Protein AF-A0A9N7Z112-F1 (afdb_monomer_lite)

Foldseek 3Di:
DPQLVPFDLVNVCVVCVVLVNNLCNVQSSHDGSVRLLVDDLVVLVDPPNVPRDPVSCPSVVVVSVVSVVVNVVVVVVVVDDDPDDDDDDDDDDDDDDDDPPPPPPDDPAPADDDPPDDPDDPDDDDQDQVLLVLLVVLLVVLVVVLVVLLLQFPPNVLLVLLLCVLLVVLVVVVVVCQVRHFDDFQDPPAQADDDDPDDPVVVVVLVVLCVVQVNDVVSVSPNHDTDLQAPPSLLSLLLSLVSCVQLADPVVVVVNVVSVVSSVSSLVSCVSNSRHDPNNNVVNNVVSVVSSCVLQVCLADQVQLDPDPPHPCCPDPCSVVSNVSSVQPDHDDDSDTHDPDDPDDDDDDPDPDDDRPDDD

InterPro domains:
  IPR001660 Sterile alpha motif domain [PF00536] (6-45)
  IPR001660 Sterile alpha motif domain [PS50105] (7-70)
  IPR001660 Sterile alpha motif domain [SM00454] (4-70)
  IPR013761 Sterile alpha motif/pointed domain superfamily [G3DSA:1.10.150.50] (1-73)
  IPR013761 Sterile alpha motif/pointed domain superfamily [SSF47769] (2-76)
  IPR025749 Sphingomyelin synthase-like domain [PF14360] (224-297)
  IPR045221 Sphingomyelin synthase-like [PTHR21290] (113-344)

Radius of gyration: 30.46 Å; chains: 1; bounding box: 78×58×78 Å

Secondary structure (DSSP, 8-state):
---GGG--HHHHHHHHHHTT-TTHHHHTTT--HHHHTT--GGGGGSTTGGGT-TTTTHHHHHHHHHHHHHHHHHHHHTTS----------------------TT-S----B-PPPP--S-----PPP-HHHHHHHHHHHHHHHHHHHHHHHHBTTHHHHHHHHHHHHHHHHHHHHHHHHH-BPPPS-S---PPPP--S-HHHHHHHHHHHHHTTT-TTTT--------SS-HHHHHHHHHHHHHHHHS-TT-HHHHHHHHHHHHHHHHHHHHTTSS-HHHHHHHHHHHHHHHHHHHHHHH-GGGTS--TT-GGGGSTTHHHHHHHHTT--SPPP--B--S--------------------

Organism: Pleuronectes platessa (NCBI:txid8262)

Sequence (360 aa):
MKKVATWSEEDVSDWLSKEGMPEYIDALRQMDGPSLLKLSEADFQNPPLLLVSSDGGQQMMERLETLRIENHMEAHKNGHANGHVIGLPNGTSKPQRNGTLGRKDFMEMVKISIPTKDASRTSFPVEVEWAFSICEINGMLLVGVWLIQWILLKHRSIVGRRFFFIVGTLYMYRCITMYITTLPVPGMHFKCSPKLLGNWELQMRRVMKLIAGGGLSITGSHTMCGDYLYSGHTVMLTLTYLFIKEYSPKRFWIYHWICWTFSAVGIFCILLAHDHYTVDVVVAYFITTRLFWWYHTMANQQSLKETSQSNPFSRVWWYRLFQYFEENVNGTVPRNYQLPFSWRGFQWSRSVKYSRLDNQ

Structure (mmCIF, N/CA/C/O backbone):
data_AF-A0A9N7Z112-F1
#
_entry.id   AF-A0A9N7Z112-F1
#
loop_
_atom_site.group_PDB
_atom_site.id
_atom_site.type_symbol
_atom_site.label_atom_id
_atom_site.label_alt_id
_atom_site.label_comp_id
_atom_site.label_asym_id
_atom_site.label_entity_id
_atom_site.label_seq_id
_atom_site.pdbx_PDB_ins_code
_atom_site.Cartn_x
_atom_site.Cartn_y
_atom_site.Cartn_z
_atom_site.occupancy
_atom_site.B_iso_or_equiv
_atom_site.auth_seq_id
_atom_site.auth_comp_id
_atom_site.auth_asym_id
_atom_site.auth_atom_id
_atom_site.pdbx_PDB_model_num
ATOM 1 N N . MET A 1 1 ? 33.862 -25.699 -17.409 1.00 59.38 1 MET A N 1
ATOM 2 C CA . MET A 1 1 ? 34.556 -26.025 -18.680 1.00 59.38 1 MET A CA 1
ATOM 3 C C . MET A 1 1 ? 36.002 -25.543 -18.550 1.00 59.38 1 MET A C 1
ATOM 5 O O . MET A 1 1 ? 36.338 -25.052 -17.475 1.00 59.38 1 MET A O 1
ATOM 9 N N . LYS A 1 2 ? 36.894 -25.705 -19.542 1.00 72.44 2 LYS A N 1
ATOM 10 C CA . LYS A 1 2 ? 38.153 -24.927 -19.519 1.00 72.44 2 LYS A CA 1
ATOM 11 C C . LYS A 1 2 ? 37.781 -23.438 -19.516 1.00 72.44 2 LYS A C 1
ATOM 13 O O . LYS A 1 2 ? 36.819 -23.075 -20.191 1.00 72.44 2 LYS A O 1
ATOM 18 N N . LYS A 1 3 ? 38.513 -22.593 -18.785 1.00 80.81 3 LYS A N 1
ATOM 19 C CA . LYS A 1 3 ? 38.249 -21.145 -18.773 1.00 80.81 3 LYS A CA 1
ATOM 20 C C . LYS A 1 3 ? 38.426 -20.591 -20.184 1.00 80.81 3 LYS A C 1
ATOM 22 O O . LYS A 1 3 ? 39.433 -20.891 -20.815 1.00 80.81 3 LYS A O 1
ATOM 27 N N . VAL A 1 4 ? 37.504 -19.745 -20.641 1.00 84.44 4 VAL A N 1
ATOM 28 C CA . VAL A 1 4 ? 37.564 -19.146 -21.991 1.00 84.44 4 VAL A CA 1
ATOM 29 C C . VAL A 1 4 ? 38.871 -18.373 -22.203 1.00 84.44 4 VAL A C 1
ATOM 31 O O . VAL A 1 4 ? 39.441 -18.372 -23.286 1.00 84.44 4 VAL A O 1
ATOM 34 N N . ALA A 1 5 ? 39.424 -17.800 -21.129 1.00 82.25 5 ALA A N 1
ATOM 35 C CA . ALA A 1 5 ? 40.723 -17.128 -21.143 1.00 82.25 5 ALA A CA 1
ATOM 36 C C . ALA A 1 5 ? 41.926 -18.036 -21.487 1.00 82.25 5 ALA A C 1
ATOM 38 O O . ALA A 1 5 ? 43.013 -17.518 -21.717 1.00 82.25 5 ALA A O 1
ATOM 39 N N . THR A 1 6 ? 41.761 -19.363 -21.485 1.00 85.94 6 THR A N 1
ATOM 40 C CA . THR A 1 6 ? 42.819 -20.344 -21.786 1.00 85.94 6 THR A CA 1
ATOM 41 C C . THR A 1 6 ? 42.501 -21.206 -23.008 1.00 85.94 6 THR A C 1
ATOM 43 O O . THR A 1 6 ? 43.126 -22.251 -23.172 1.00 85.94 6 THR A O 1
ATOM 46 N N . TRP A 1 7 ? 41.492 -20.847 -23.805 1.00 91.81 7 TRP A N 1
ATOM 47 C CA . TRP A 1 7 ? 41.124 -21.610 -25.000 1.00 91.81 7 TRP A CA 1
ATOM 48 C C . TRP A 1 7 ? 42.131 -21.387 -26.126 1.00 91.81 7 TRP A C 1
ATOM 50 O O . TRP A 1 7 ? 42.447 -20.239 -26.448 1.00 91.81 7 TRP A O 1
ATOM 60 N N . SER A 1 8 ? 42.596 -22.485 -26.723 1.00 90.75 8 SER A N 1
ATOM 61 C CA . SER A 1 8 ? 43.338 -22.473 -27.986 1.00 90.75 8 SER A CA 1
ATOM 62 C C . SER A 1 8 ? 42.404 -22.269 -29.189 1.00 90.75 8 SER A C 1
ATOM 64 O O . SER A 1 8 ? 41.182 -22.322 -29.058 1.00 90.75 8 SER A O 1
ATOM 66 N N . GLU A 1 9 ? 42.980 -22.076 -30.376 1.00 90.06 9 GLU A N 1
ATOM 67 C CA . GLU A 1 9 ? 42.248 -22.012 -31.656 1.00 90.06 9 GLU A CA 1
ATOM 68 C C . GLU A 1 9 ? 41.406 -23.281 -31.915 1.00 90.06 9 GLU A C 1
ATOM 70 O O . GLU A 1 9 ? 40.290 -23.223 -32.439 1.00 90.06 9 GLU A O 1
ATOM 75 N N . GLU A 1 10 ? 41.910 -24.438 -31.478 1.00 88.62 10 GLU A N 1
ATOM 76 C CA . GLU A 1 10 ? 41.204 -25.723 -31.533 1.00 88.62 10 GLU A CA 1
ATOM 77 C C . GLU A 1 10 ? 39.998 -25.740 -30.580 1.00 88.62 10 GLU A C 1
ATOM 79 O O . GLU A 1 10 ? 38.900 -26.108 -30.989 1.00 88.62 10 GLU A O 1
ATOM 84 N N . ASP A 1 11 ? 40.167 -25.253 -29.340 1.00 90.00 11 ASP A N 1
ATOM 85 C CA . ASP A 1 11 ? 39.075 -25.162 -28.358 1.00 90.00 11 ASP A CA 1
ATOM 86 C C . ASP A 1 11 ? 37.951 -24.213 -28.854 1.00 90.00 11 ASP A C 1
ATOM 88 O O . ASP A 1 11 ? 36.770 -24.458 -28.598 1.00 90.00 11 ASP A O 1
ATOM 92 N N . VAL A 1 12 ? 38.295 -23.144 -29.590 1.00 89.56 12 VAL A N 1
ATOM 93 C CA . VAL A 1 12 ? 37.321 -22.234 -30.228 1.00 89.56 12 VAL A CA 1
ATOM 94 C C . VAL A 1 12 ? 36.563 -22.934 -31.359 1.00 89.56 12 VAL A C 1
ATOM 96 O O . VAL A 1 12 ? 35.340 -22.818 -31.441 1.00 89.56 12 VAL A O 1
ATOM 99 N N . SER A 1 13 ? 37.259 -23.698 -32.201 1.00 90.19 13 SER A N 1
ATOM 100 C CA . SER A 1 13 ? 36.653 -24.444 -33.315 1.00 90.19 13 SER A CA 1
ATOM 101 C C . SER A 1 13 ? 35.693 -25.541 -32.829 1.00 90.19 13 SER A C 1
ATOM 103 O O . SER A 1 13 ? 34.601 -25.722 -33.382 1.00 90.19 13 SER A O 1
ATOM 105 N N . ASP A 1 14 ? 36.059 -26.227 -31.745 1.00 90.62 14 ASP A N 1
ATOM 106 C CA . ASP A 1 14 ? 35.210 -27.215 -31.075 1.00 90.62 14 ASP A CA 1
ATOM 107 C C . ASP A 1 14 ? 33.956 -26.568 -30.467 1.00 90.62 14 ASP A C 1
ATOM 109 O O . ASP A 1 14 ? 32.855 -27.123 -30.555 1.00 90.62 14 ASP A O 1
ATOM 113 N N . TRP A 1 15 ? 34.094 -25.375 -29.878 1.00 91.19 15 TRP A N 1
ATOM 114 C CA . TRP A 1 15 ? 32.959 -24.620 -29.346 1.00 91.19 15 TRP A CA 1
ATOM 115 C C . TRP A 1 15 ? 31.986 -24.190 -30.450 1.00 91.19 15 TRP A C 1
ATOM 117 O O . TRP A 1 15 ? 30.784 -24.420 -30.315 1.00 91.19 15 TRP A O 1
ATOM 127 N N . LEU A 1 16 ? 32.492 -23.659 -31.568 1.00 90.25 16 LEU A N 1
ATOM 128 C CA . LEU A 1 16 ? 31.673 -23.277 -32.726 1.00 90.25 16 LEU A CA 1
ATOM 129 C C . LEU A 1 16 ? 30.890 -24.463 -33.295 1.00 90.25 16 LEU A C 1
ATOM 131 O O . LEU A 1 16 ? 29.695 -24.350 -33.563 1.00 90.25 16 LEU A O 1
ATOM 135 N N . SER A 1 17 ? 31.534 -25.628 -33.398 1.00 88.81 17 SER A N 1
ATOM 136 C CA . SER A 1 17 ? 30.879 -26.866 -33.835 1.00 88.81 17 SER A CA 1
ATOM 137 C C . SER A 1 17 ? 29.753 -27.288 -32.887 1.00 88.81 17 SER A C 1
ATOM 139 O O . SER A 1 17 ? 28.690 -27.726 -33.325 1.00 88.81 17 SER A O 1
ATOM 141 N N . LYS A 1 18 ? 29.970 -27.147 -31.575 1.00 88.50 18 LYS A N 1
ATOM 142 C CA . LYS A 1 18 ? 29.008 -27.541 -30.541 1.00 88.50 18 LYS A CA 1
ATOM 143 C C . LYS A 1 18 ? 27.805 -26.601 -30.447 1.00 88.50 18 LYS A C 1
ATOM 145 O O . LYS A 1 18 ? 26.698 -27.072 -30.201 1.00 88.50 18 LYS A O 1
ATOM 150 N N . GLU A 1 19 ? 28.012 -25.304 -30.655 1.00 86.25 19 GLU A N 1
ATOM 151 C CA . GLU A 1 19 ? 26.936 -24.303 -30.700 1.00 86.25 19 GLU A CA 1
ATOM 152 C C . GLU A 1 19 ? 26.183 -24.286 -32.040 1.00 86.25 19 GLU A C 1
ATOM 154 O O . GLU A 1 19 ? 25.229 -23.526 -32.197 1.00 86.25 19 GLU A O 1
ATOM 159 N N . GLY A 1 20 ? 26.562 -25.158 -32.982 1.00 85.44 20 GLY A N 1
ATOM 160 C CA . GLY A 1 20 ? 25.876 -25.323 -34.262 1.00 85.44 20 GLY A CA 1
ATOM 161 C C . GLY A 1 20 ? 26.250 -24.276 -35.309 1.00 85.44 20 GLY A C 1
ATOM 162 O O . GLY A 1 20 ? 25.439 -24.018 -36.187 1.00 85.44 20 GLY A O 1
ATOM 163 N N . MET A 1 21 ? 27.453 -23.700 -35.218 1.00 88.56 21 MET A N 1
ATOM 164 C CA . MET A 1 21 ? 27.961 -22.639 -36.098 1.00 88.56 21 MET A CA 1
ATOM 165 C C . MET A 1 21 ? 29.278 -23.032 -36.811 1.00 88.56 21 MET A C 1
ATOM 167 O O . MET A 1 21 ? 30.275 -22.303 -36.718 1.00 88.56 21 MET A O 1
ATOM 171 N N . PRO A 1 22 ? 29.351 -24.195 -37.494 1.00 87.06 22 PRO A N 1
ATOM 172 C CA . PRO A 1 22 ? 30.576 -24.639 -38.160 1.00 87.06 22 PRO A CA 1
ATOM 173 C C . PRO A 1 22 ? 31.040 -23.708 -39.294 1.00 87.06 22 PRO A C 1
ATOM 175 O O . PRO A 1 22 ? 32.225 -23.679 -39.614 1.00 87.06 22 PRO A O 1
ATOM 178 N N . GLU A 1 23 ? 30.143 -22.917 -39.879 1.00 85.81 23 GLU A N 1
ATOM 179 C CA . GLU A 1 23 ? 30.429 -21.954 -40.947 1.00 85.81 23 GLU A CA 1
ATOM 180 C C . GLU A 1 23 ? 31.437 -20.867 -40.538 1.00 85.81 23 GLU A C 1
ATOM 182 O O . GLU A 1 23 ? 32.170 -20.350 -41.381 1.00 85.81 23 GLU A O 1
ATOM 187 N N . TYR A 1 24 ? 31.544 -20.563 -39.242 1.00 87.00 24 TYR A N 1
ATOM 188 C CA . TYR A 1 24 ? 32.498 -19.578 -38.730 1.00 87.00 24 TYR A CA 1
ATOM 189 C C . TYR A 1 24 ? 33.902 -20.144 -38.495 1.00 87.00 24 TYR A C 1
ATOM 191 O O . TYR A 1 24 ? 34.826 -19.360 -38.283 1.00 87.00 24 TYR A O 1
ATOM 199 N N . ILE A 1 25 ? 34.100 -21.466 -38.557 1.00 87.50 25 ILE A N 1
ATOM 200 C CA . ILE A 1 25 ? 35.386 -22.109 -38.234 1.00 87.50 25 ILE A CA 1
ATOM 201 C C . ILE A 1 25 ? 36.495 -21.634 -39.178 1.00 87.50 25 ILE A C 1
ATOM 203 O O . ILE A 1 25 ? 37.576 -21.267 -38.721 1.00 87.50 25 ILE A O 1
ATOM 207 N N . ASP A 1 26 ? 36.224 -21.567 -40.482 1.00 84.56 26 ASP A N 1
ATOM 208 C CA . ASP A 1 26 ? 37.224 -21.137 -41.465 1.00 84.56 26 ASP A CA 1
ATOM 209 C C . ASP A 1 26 ? 37.546 -19.640 -41.345 1.00 84.56 26 ASP A C 1
ATOM 211 O O . ASP A 1 26 ? 38.707 -19.241 -41.457 1.00 84.56 26 ASP A O 1
ATOM 215 N N . ALA A 1 27 ? 36.535 -18.811 -41.066 1.00 85.75 27 ALA A N 1
ATOM 216 C CA . ALA A 1 27 ? 36.703 -17.368 -40.894 1.00 85.75 27 ALA A CA 1
ATOM 217 C C . ALA A 1 27 ? 37.427 -17.004 -39.586 1.00 85.75 27 ALA A C 1
ATOM 219 O O . ALA A 1 27 ? 38.080 -15.962 -39.518 1.00 85.75 27 ALA A O 1
ATOM 220 N N . LEU A 1 28 ? 37.328 -17.859 -38.562 1.00 86.69 28 LEU A N 1
ATOM 221 C CA . LEU A 1 28 ? 37.851 -17.634 -37.211 1.00 86.69 28 LEU A CA 1
ATOM 222 C C . LEU A 1 28 ? 39.011 -18.554 -36.822 1.00 86.69 28 LEU A C 1
ATOM 224 O O . LEU A 1 28 ? 39.405 -18.601 -35.659 1.00 86.69 28 LEU A O 1
ATOM 228 N N . ARG A 1 29 ? 39.601 -19.235 -37.804 1.00 82.81 29 ARG A N 1
ATOM 229 C CA . ARG A 1 29 ? 40.616 -20.277 -37.620 1.00 82.81 29 ARG A CA 1
ATOM 230 C C . ARG A 1 29 ? 41.841 -19.865 -36.791 1.00 82.81 29 ARG A C 1
ATOM 232 O O . ARG A 1 29 ? 42.480 -20.733 -36.221 1.00 82.81 29 ARG A O 1
ATOM 239 N N . GLN A 1 30 ? 42.178 -18.574 -36.745 1.00 84.19 30 GLN A N 1
ATOM 240 C CA . GLN A 1 30 ? 43.353 -18.037 -36.032 1.00 84.19 30 GLN A CA 1
ATOM 241 C C . GLN A 1 30 ? 42.994 -17.290 -34.736 1.00 84.19 30 GLN A C 1
ATOM 243 O O . GLN A 1 30 ? 43.770 -16.461 -34.263 1.00 84.19 30 GLN A O 1
ATOM 248 N N . MET A 1 31 ? 41.792 -17.491 -34.191 1.00 86.12 31 MET A N 1
ATOM 249 C CA . MET A 1 31 ? 41.378 -16.802 -32.970 1.00 86.12 31 MET A CA 1
ATOM 250 C C . MET A 1 31 ? 41.440 -17.702 -31.745 1.00 86.12 31 MET A C 1
ATOM 252 O O . MET A 1 31 ? 40.884 -18.796 -31.719 1.00 86.12 31 MET A O 1
ATOM 256 N N . ASP A 1 32 ? 42.050 -17.173 -30.691 1.00 90.06 32 ASP A N 1
ATOM 257 C CA . ASP A 1 32 ? 42.005 -17.729 -29.346 1.00 90.06 32 ASP A CA 1
ATOM 258 C C . ASP A 1 32 ? 40.763 -17.237 -28.576 1.00 90.06 32 ASP A C 1
ATOM 260 O O . ASP A 1 32 ? 40.079 -16.285 -28.969 1.00 90.06 32 ASP A O 1
ATOM 264 N N . GLY A 1 33 ? 40.454 -17.875 -27.444 1.00 87.25 33 GLY A N 1
ATOM 265 C CA . GLY A 1 33 ? 39.293 -17.500 -26.623 1.00 87.25 33 GLY A CA 1
ATOM 266 C C . GLY A 1 33 ? 39.256 -16.020 -26.197 1.00 87.25 33 GLY A C 1
ATOM 267 O O . GLY A 1 33 ? 38.196 -15.394 -26.282 1.00 87.25 33 GLY A O 1
ATOM 268 N N . PRO A 1 34 ? 40.376 -15.403 -25.767 1.00 87.69 34 PRO A N 1
ATOM 269 C CA . PRO A 1 34 ? 40.430 -13.970 -25.484 1.00 87.69 34 PRO A CA 1
ATOM 270 C C . PRO A 1 34 ? 40.106 -13.070 -26.682 1.00 87.69 34 PRO A C 1
ATOM 272 O O . PRO A 1 34 ? 39.493 -12.018 -26.481 1.00 87.69 34 PRO A O 1
ATOM 275 N N . SER A 1 35 ? 40.511 -13.440 -27.900 1.00 87.69 35 SER A N 1
ATOM 276 C CA . SER A 1 35 ? 40.188 -12.683 -29.117 1.00 87.69 35 SER A CA 1
ATOM 277 C C . SER A 1 35 ? 38.735 -12.883 -29.532 1.00 87.69 35 SER A C 1
ATOM 279 O O . SER A 1 35 ? 38.065 -11.904 -29.856 1.00 87.69 35 SER A O 1
ATOM 281 N N . LEU A 1 36 ? 38.204 -14.103 -29.389 1.00 89.81 36 LEU A N 1
ATOM 282 C CA . LEU A 1 36 ? 36.785 -14.400 -29.587 1.00 89.81 36 LEU A CA 1
ATOM 283 C C . LEU A 1 36 ? 35.907 -13.507 -28.695 1.00 89.81 36 LEU A C 1
ATOM 285 O O . LEU A 1 36 ? 34.994 -12.844 -29.180 1.00 89.81 36 LEU A O 1
ATOM 289 N N . LEU A 1 37 ? 36.241 -13.385 -27.404 1.00 89.00 37 LEU A N 1
ATOM 290 C CA . LEU A 1 37 ? 35.511 -12.535 -26.452 1.00 89.00 37 LEU A CA 1
ATOM 291 C C . LEU A 1 37 ? 35.562 -11.035 -26.772 1.00 89.00 37 LEU A C 1
ATOM 293 O O . LEU A 1 37 ? 34.772 -10.285 -26.193 1.00 89.00 37 LEU A O 1
ATOM 297 N N . LYS A 1 38 ? 36.459 -10.575 -27.651 1.00 88.38 38 LYS A N 1
ATOM 298 C CA . LYS A 1 38 ? 36.586 -9.163 -28.047 1.00 88.38 38 LYS A CA 1
ATOM 299 C C . LYS A 1 38 ? 35.810 -8.807 -29.311 1.00 88.38 38 LYS A C 1
ATOM 301 O O . LYS A 1 38 ? 35.670 -7.614 -29.564 1.00 88.38 38 LYS A O 1
ATOM 306 N N . LEU A 1 39 ? 35.286 -9.790 -30.047 1.00 87.88 39 LEU A N 1
ATOM 307 C CA . LEU A 1 39 ? 34.506 -9.531 -31.256 1.00 87.88 39 LEU A CA 1
ATOM 308 C C . LEU A 1 39 ? 33.315 -8.614 -30.973 1.00 87.88 39 LEU A C 1
ATOM 310 O O . LEU A 1 39 ? 32.581 -8.768 -29.995 1.00 87.88 39 LEU A O 1
ATOM 314 N N . SER A 1 40 ? 33.118 -7.654 -31.853 1.00 85.12 40 SER A N 1
ATOM 315 C CA . SER A 1 40 ? 32.054 -6.669 -31.798 1.00 85.12 40 SER A CA 1
ATOM 316 C C . SER A 1 40 ? 31.183 -6.770 -33.042 1.00 85.12 40 SER A C 1
ATOM 318 O O . SER A 1 40 ? 31.586 -7.324 -34.059 1.00 85.12 40 SER A O 1
ATOM 320 N N . GLU A 1 41 ? 29.998 -6.169 -32.992 1.00 81.62 41 GLU A N 1
ATOM 321 C CA . GLU A 1 41 ? 29.097 -6.096 -34.148 1.00 81.62 41 GLU A CA 1
ATOM 322 C C . GLU A 1 41 ? 29.764 -5.430 -35.372 1.00 81.62 41 GLU A C 1
ATOM 324 O O . GLU A 1 41 ? 29.454 -5.761 -36.514 1.00 81.62 41 GLU A O 1
ATOM 329 N N . ALA A 1 42 ? 30.746 -4.547 -35.148 1.00 82.25 42 ALA A N 1
ATOM 330 C CA . ALA A 1 42 ? 31.511 -3.901 -36.213 1.00 82.25 42 ALA A CA 1
ATOM 331 C C . ALA A 1 42 ? 32.408 -4.878 -36.998 1.00 82.25 42 ALA A C 1
ATOM 333 O O . ALA A 1 42 ? 32.680 -4.647 -38.178 1.00 82.25 42 ALA A O 1
ATOM 334 N N . ASP A 1 43 ? 32.841 -5.978 -36.378 1.00 84.81 43 ASP A N 1
ATOM 335 C CA . ASP A 1 43 ? 33.699 -6.977 -37.024 1.00 84.81 43 ASP A CA 1
ATOM 336 C C . ASP A 1 43 ? 32.917 -7.812 -38.053 1.00 84.81 43 ASP A C 1
ATOM 338 O O . ASP A 1 43 ? 33.484 -8.260 -39.046 1.00 84.81 43 ASP A O 1
ATOM 342 N N . PHE A 1 44 ? 31.593 -7.923 -37.890 1.00 84.94 44 PHE A N 1
ATOM 343 C CA . PHE A 1 44 ? 30.692 -8.592 -38.837 1.00 84.94 44 PHE A CA 1
ATOM 344 C C . PHE A 1 44 ? 30.307 -7.717 -40.037 1.00 84.94 44 PHE A C 1
ATOM 346 O O . PHE A 1 44 ? 29.706 -8.210 -40.987 1.00 84.94 44 PHE A O 1
ATOM 353 N N . GLN A 1 45 ? 30.692 -6.437 -40.039 1.00 81.38 45 GLN A N 1
ATOM 354 C CA . GLN A 1 45 ? 30.488 -5.525 -41.173 1.00 81.38 45 GLN A CA 1
ATOM 355 C C . GLN A 1 45 ? 31.634 -5.578 -42.194 1.00 81.38 45 GLN A C 1
ATOM 357 O O . GLN A 1 45 ? 31.558 -4.938 -43.242 1.00 81.38 45 GLN A O 1
ATOM 362 N N . ASN A 1 46 ? 32.697 -6.338 -41.908 1.00 80.81 46 ASN A N 1
ATOM 363 C CA . ASN A 1 46 ? 33.876 -6.456 -42.759 1.00 80.81 46 ASN A CA 1
ATOM 364 C C . ASN A 1 46 ? 34.168 -7.934 -43.100 1.00 80.81 46 ASN A C 1
ATOM 366 O O . ASN A 1 46 ? 33.918 -8.826 -42.286 1.00 80.81 46 ASN A O 1
ATOM 370 N N . PRO A 1 47 ? 34.710 -8.241 -44.294 1.00 77.69 47 PRO A N 1
ATOM 371 C CA . PRO A 1 47 ? 35.254 -9.567 -44.581 1.00 77.69 47 PRO A CA 1
ATOM 372 C C . PRO A 1 47 ? 36.398 -9.916 -43.606 1.00 77.69 47 PRO A C 1
ATOM 374 O O . PRO A 1 47 ? 37.178 -9.027 -43.262 1.00 77.69 47 PRO A O 1
ATOM 377 N N . PRO A 1 48 ? 36.550 -11.185 -43.184 1.00 76.50 48 PRO A N 1
ATOM 378 C CA . PRO A 1 48 ? 35.871 -12.376 -43.705 1.00 76.50 48 PRO A CA 1
ATOM 379 C C . PRO A 1 48 ? 34.483 -12.651 -43.098 1.00 76.50 48 PRO A C 1
ATOM 381 O O . PRO A 1 48 ? 33.707 -13.374 -43.715 1.00 76.50 48 PRO A O 1
ATOM 384 N N . LEU A 1 49 ? 34.140 -12.061 -41.947 1.00 81.31 49 LEU A N 1
ATOM 385 C CA . LEU A 1 49 ? 32.936 -12.393 -41.165 1.00 81.31 49 LEU A CA 1
ATOM 386 C C . LEU A 1 49 ? 31.615 -11.975 -41.820 1.00 81.31 49 LEU A C 1
ATOM 388 O O . LEU A 1 49 ? 30.616 -12.679 -41.679 1.00 81.31 49 LEU A O 1
ATOM 392 N N . LEU A 1 50 ? 31.628 -10.884 -42.589 1.00 79.00 50 LEU A N 1
ATOM 393 C CA . LEU A 1 50 ? 30.469 -10.405 -43.350 1.00 79.00 50 LEU A CA 1
ATOM 394 C C . LEU A 1 50 ? 29.913 -11.449 -44.337 1.00 79.00 50 LEU A C 1
ATOM 396 O O . LEU A 1 50 ? 28.735 -11.415 -44.677 1.00 79.00 50 LEU A O 1
ATOM 400 N N . LEU A 1 51 ? 30.761 -12.357 -44.829 1.00 76.69 51 LEU A N 1
ATOM 401 C CA . LEU A 1 51 ? 30.414 -13.305 -45.894 1.00 76.69 51 LEU A CA 1
ATOM 402 C C . LEU A 1 51 ? 29.982 -14.681 -45.370 1.00 76.69 51 LEU A C 1
ATOM 404 O O . LEU A 1 51 ? 29.660 -15.554 -46.173 1.00 76.69 51 LEU A O 1
ATOM 408 N N . VAL A 1 52 ? 30.002 -14.888 -44.051 1.00 79.50 52 VAL A N 1
ATOM 409 C CA . VAL A 1 52 ? 29.817 -16.215 -43.445 1.00 79.50 52 VAL A CA 1
ATOM 410 C C . VAL A 1 52 ? 28.344 -16.605 -43.329 1.00 79.50 52 VAL A C 1
ATOM 412 O O . VAL A 1 52 ? 28.000 -17.761 -43.559 1.00 79.50 52 VAL A O 1
ATOM 415 N N . SER A 1 53 ? 27.462 -15.656 -43.012 1.00 76.94 53 SER A N 1
ATOM 416 C CA . SER A 1 53 ? 26.037 -15.925 -42.798 1.00 76.94 53 SER A CA 1
ATOM 417 C C . SER A 1 53 ? 25.159 -14.788 -43.317 1.00 76.94 53 SER A C 1
ATOM 419 O O . SER A 1 53 ? 25.527 -13.614 -43.271 1.00 76.94 53 SER A O 1
ATOM 421 N N . SER A 1 54 ? 23.963 -15.136 -43.796 1.00 76.06 54 SER A N 1
ATOM 422 C CA . SER A 1 54 ? 22.967 -14.186 -44.309 1.00 76.06 54 SER A CA 1
ATOM 423 C C . SER A 1 54 ? 22.283 -13.348 -43.223 1.00 76.06 54 SER A C 1
ATOM 425 O O . SER A 1 54 ? 21.585 -12.393 -43.551 1.00 76.06 54 SER A O 1
ATOM 427 N N . ASP A 1 55 ? 22.443 -13.713 -41.948 1.00 80.06 55 ASP A N 1
ATOM 428 C CA . ASP A 1 55 ? 21.869 -13.004 -40.794 1.00 80.06 55 ASP A CA 1
ATOM 429 C C . ASP A 1 55 ? 22.743 -11.838 -40.292 1.00 80.06 55 ASP A C 1
ATOM 431 O O . ASP A 1 55 ? 22.418 -11.208 -39.288 1.00 80.06 55 ASP A O 1
ATOM 435 N N . GLY A 1 56 ? 23.865 -11.554 -40.964 1.00 74.12 56 GLY A N 1
ATOM 436 C CA . GLY A 1 56 ? 24.789 -10.494 -40.561 1.00 74.12 56 GLY A CA 1
ATOM 437 C C . GLY A 1 56 ? 25.521 -10.772 -39.244 1.00 74.12 56 GLY A C 1
ATOM 438 O O . GLY A 1 56 ? 26.015 -9.833 -38.626 1.00 74.12 56 GLY A O 1
ATOM 439 N N . GLY A 1 57 ? 25.588 -12.035 -38.799 1.00 81.12 57 GLY A N 1
ATOM 440 C CA . GLY A 1 57 ? 26.285 -12.429 -37.572 1.00 81.12 57 GLY A CA 1
ATOM 441 C C . GLY A 1 57 ? 25.472 -12.294 -36.288 1.00 81.12 57 GLY A C 1
ATOM 442 O O . GLY A 1 57 ? 26.042 -12.409 -35.203 1.00 81.12 57 GLY A O 1
ATOM 443 N N . GLN A 1 58 ? 24.158 -12.069 -36.381 1.00 80.25 58 GLN A N 1
ATOM 444 C CA . GLN A 1 58 ? 23.290 -11.917 -35.210 1.00 80.25 58 GLN A CA 1
ATOM 445 C C . GLN A 1 58 ? 23.296 -13.156 -34.306 1.00 80.25 58 GLN A C 1
ATOM 447 O O . GLN A 1 58 ? 23.499 -13.018 -33.099 1.00 80.25 58 GLN A O 1
ATOM 452 N N . GLN A 1 59 ? 23.158 -14.362 -34.870 1.00 84.12 59 GLN A N 1
ATOM 453 C CA . GLN A 1 59 ? 23.183 -15.602 -34.082 1.00 84.12 59 GLN A CA 1
ATOM 454 C C . GLN A 1 59 ? 24.532 -15.809 -33.386 1.00 84.12 59 GLN A C 1
ATOM 456 O O . GLN A 1 59 ? 24.592 -16.184 -32.215 1.00 84.12 59 GLN A O 1
ATOM 461 N N . MET A 1 60 ? 25.626 -15.497 -34.079 1.00 86.06 60 MET A N 1
ATOM 462 C CA . MET A 1 60 ? 26.973 -15.577 -33.520 1.00 86.06 60 MET A CA 1
ATOM 463 C C . MET A 1 60 ? 27.169 -14.603 -32.353 1.00 86.06 60 MET A C 1
ATOM 465 O O . MET A 1 60 ? 27.745 -14.967 -31.326 1.00 86.06 60 MET A O 1
ATOM 469 N N . MET A 1 61 ? 26.659 -13.376 -32.480 1.00 86.38 61 MET A N 1
ATOM 470 C CA . MET A 1 61 ? 26.729 -12.372 -31.420 1.00 86.38 61 MET A CA 1
ATOM 471 C C . MET A 1 61 ? 25.941 -12.788 -30.174 1.00 86.38 61 MET A C 1
ATOM 473 O O . MET A 1 61 ? 26.459 -12.654 -29.066 1.00 86.38 61 MET A O 1
ATOM 477 N N . GLU A 1 62 ? 24.753 -13.372 -30.333 1.00 84.56 62 GLU A N 1
ATOM 478 C CA . GLU A 1 62 ? 23.943 -13.878 -29.215 1.00 84.56 62 GLU A CA 1
ATOM 479 C C . GLU A 1 62 ? 24.670 -14.996 -28.437 1.00 84.56 62 GLU A C 1
ATOM 481 O O . GLU A 1 62 ? 24.744 -14.998 -27.198 1.00 84.56 62 GLU A O 1
ATOM 486 N N . ARG A 1 63 ? 25.293 -15.937 -29.160 1.00 86.69 63 ARG A N 1
ATOM 487 C CA . ARG A 1 63 ? 26.096 -17.014 -28.555 1.00 86.69 63 ARG A CA 1
ATOM 488 C C . ARG A 1 63 ? 27.347 -16.484 -27.867 1.00 86.69 63 ARG A C 1
ATOM 490 O O . ARG A 1 63 ? 27.700 -16.953 -26.782 1.00 86.69 63 ARG A O 1
ATOM 497 N N . LEU A 1 64 ? 27.984 -15.470 -28.445 1.00 88.50 64 LEU A N 1
ATOM 498 C CA . LEU A 1 64 ? 29.147 -14.822 -27.854 1.00 88.50 64 LEU A CA 1
ATOM 499 C C . LEU A 1 64 ? 28.802 -14.047 -26.573 1.00 88.50 64 LEU A C 1
ATOM 501 O O . LEU A 1 64 ? 29.573 -14.064 -25.609 1.00 88.50 64 LEU A O 1
ATOM 505 N N . GLU A 1 65 ? 27.647 -13.384 -26.527 1.00 84.00 65 GLU A N 1
ATOM 506 C CA . GLU A 1 65 ? 27.152 -12.720 -25.318 1.00 84.00 65 GLU A CA 1
ATOM 507 C C . GLU A 1 65 ? 26.877 -13.718 -24.193 1.00 84.00 65 GLU A C 1
ATOM 509 O O . GLU A 1 65 ? 27.294 -13.493 -23.052 1.00 84.00 65 GLU A O 1
ATOM 514 N N . THR A 1 66 ? 26.277 -14.862 -24.524 1.00 86.50 66 THR A N 1
ATOM 515 C CA . THR A 1 66 ? 26.077 -15.964 -23.574 1.00 86.50 66 THR A CA 1
ATOM 516 C C . THR A 1 66 ? 27.417 -16.437 -22.999 1.00 86.50 66 THR A C 1
ATOM 518 O O . THR A 1 66 ? 27.585 -16.506 -21.778 1.00 86.50 66 THR A O 1
ATOM 521 N N . LEU A 1 67 ? 28.420 -16.647 -23.858 1.00 86.44 67 LEU A N 1
ATOM 522 C CA . LEU A 1 67 ? 29.762 -17.066 -23.445 1.00 86.44 67 LEU A CA 1
ATOM 523 C C . LEU A 1 67 ? 30.465 -16.028 -22.546 1.00 86.44 67 LEU A C 1
ATOM 525 O O . LEU A 1 67 ? 31.150 -16.384 -21.581 1.00 86.44 67 LEU A O 1
ATOM 529 N N . ARG A 1 68 ? 30.278 -14.726 -22.811 1.00 87.88 68 ARG A N 1
ATOM 530 C CA . ARG A 1 68 ? 30.800 -13.635 -21.963 1.00 87.88 68 ARG A CA 1
ATOM 531 C C . ARG A 1 68 ? 30.195 -13.659 -20.562 1.00 87.88 68 ARG A C 1
ATOM 533 O O . ARG A 1 68 ? 30.924 -13.465 -19.584 1.00 87.88 68 ARG A O 1
ATOM 540 N N . ILE A 1 69 ? 28.887 -13.895 -20.462 1.00 82.19 69 ILE A N 1
ATOM 541 C CA . ILE A 1 69 ? 28.175 -13.973 -19.182 1.00 82.19 69 ILE A CA 1
ATOM 542 C C . ILE A 1 69 ? 28.678 -15.173 -18.373 1.00 82.19 69 ILE A C 1
ATOM 544 O O . ILE A 1 69 ? 29.025 -15.009 -17.200 1.00 82.19 69 ILE A O 1
ATOM 548 N N . GLU A 1 70 ? 28.798 -16.348 -18.995 1.00 79.94 70 GLU A N 1
ATOM 549 C CA . GLU A 1 70 ? 29.320 -17.554 -18.339 1.00 79.94 70 GLU A CA 1
ATOM 550 C C . GLU A 1 70 ? 30.747 -17.354 -17.813 1.00 79.94 70 GLU A C 1
ATOM 552 O O . GLU A 1 70 ? 31.036 -17.655 -16.650 1.00 79.94 70 GLU A O 1
ATOM 557 N N . ASN A 1 71 ? 31.630 -16.761 -18.623 1.00 80.38 71 ASN A N 1
ATOM 558 C CA . ASN A 1 71 ? 33.009 -16.478 -18.226 1.00 80.38 71 ASN A CA 1
ATOM 559 C C . ASN A 1 71 ? 33.086 -15.479 -17.053 1.00 80.38 71 ASN A C 1
ATOM 561 O O . ASN A 1 71 ? 33.889 -15.654 -16.132 1.00 80.38 71 ASN A O 1
ATOM 565 N N . HIS A 1 72 ? 32.223 -14.456 -17.037 1.00 73.31 72 HIS A N 1
ATOM 566 C CA . HIS A 1 72 ? 32.132 -13.523 -15.911 1.00 73.31 72 HIS A CA 1
ATOM 567 C C . HIS A 1 72 ? 31.620 -14.224 -14.638 1.00 73.31 72 HIS A C 1
ATOM 569 O O . HIS A 1 72 ? 32.169 -14.012 -13.557 1.00 73.31 72 HIS A O 1
ATOM 575 N N . MET A 1 73 ? 30.628 -15.115 -14.742 1.00 70.19 73 MET A N 1
ATOM 576 C CA . MET A 1 73 ? 30.134 -15.898 -13.601 1.00 70.19 73 MET A CA 1
ATOM 577 C C . MET A 1 73 ? 31.194 -16.855 -13.029 1.00 70.19 73 MET A C 1
ATOM 579 O O . MET A 1 73 ? 31.336 -16.951 -11.807 1.00 70.19 73 MET A O 1
ATOM 583 N N . GLU A 1 74 ? 31.977 -17.537 -13.872 1.00 66.19 74 GLU A N 1
ATOM 584 C CA . GLU A 1 74 ? 33.071 -18.410 -13.417 1.00 66.19 74 GLU A CA 1
ATOM 585 C C . GLU A 1 74 ? 34.216 -17.631 -12.738 1.00 66.19 74 GLU A C 1
ATOM 587 O O . GLU A 1 74 ? 34.844 -18.141 -11.801 1.00 66.19 74 GLU A O 1
ATOM 592 N N . ALA A 1 75 ? 34.481 -16.388 -13.156 1.00 62.06 75 ALA A N 1
ATOM 593 C CA . ALA A 1 75 ? 35.465 -15.521 -12.505 1.00 62.06 75 ALA A CA 1
ATOM 594 C C . ALA A 1 75 ? 35.065 -15.186 -11.055 1.00 62.06 75 ALA A C 1
ATOM 596 O O . ALA A 1 75 ? 35.899 -15.279 -10.153 1.00 62.06 75 ALA A O 1
ATOM 597 N N . HIS A 1 76 ? 33.782 -14.897 -10.814 1.00 56.12 76 HIS A N 1
ATOM 598 C CA . HIS A 1 76 ? 33.247 -14.607 -9.474 1.00 56.12 76 HIS A CA 1
ATOM 599 C C . HIS A 1 76 ? 33.088 -15.855 -8.595 1.00 56.12 76 HIS A C 1
ATOM 601 O O . HIS A 1 76 ? 33.262 -15.783 -7.378 1.00 56.12 76 HIS A O 1
ATOM 607 N N . LYS A 1 77 ? 32.850 -17.031 -9.191 1.00 55.53 77 LYS A N 1
ATOM 608 C CA . LYS A 1 77 ? 32.754 -18.306 -8.457 1.00 55.53 77 LYS A CA 1
ATOM 609 C C . LYS A 1 77 ? 34.074 -18.702 -7.776 1.00 55.53 77 LYS A C 1
ATOM 611 O O . LYS A 1 77 ? 34.058 -19.286 -6.696 1.00 55.53 77 LYS A O 1
ATOM 616 N N . ASN A 1 78 ? 35.216 -18.331 -8.359 1.00 48.97 78 ASN A N 1
ATOM 617 C CA . ASN A 1 78 ? 36.546 -18.605 -7.795 1.00 48.97 78 ASN A CA 1
ATOM 618 C C . ASN A 1 78 ? 36.940 -17.676 -6.630 1.00 48.97 78 ASN A C 1
ATOM 620 O O . ASN A 1 78 ? 37.953 -17.925 -5.982 1.00 48.97 78 ASN A O 1
ATOM 624 N N . GLY A 1 79 ? 36.142 -16.646 -6.328 1.00 42.78 79 GLY A N 1
ATOM 625 C CA . GLY A 1 79 ? 36.271 -15.853 -5.100 1.00 42.78 79 GLY A CA 1
ATOM 626 C C . GLY A 1 79 ? 35.553 -16.462 -3.887 1.00 42.78 79 GLY A C 1
ATOM 627 O O . GLY A 1 79 ? 35.636 -15.902 -2.799 1.00 42.78 79 GLY A O 1
ATOM 628 N N . HIS A 1 80 ? 34.838 -17.584 -4.058 1.00 43.72 80 HIS A N 1
ATOM 629 C CA . HIS A 1 80 ? 33.926 -18.162 -3.059 1.00 43.72 80 HIS A CA 1
ATOM 630 C C . HIS A 1 80 ? 34.163 -19.668 -2.797 1.00 43.72 80 HIS A C 1
ATOM 632 O O . HIS A 1 80 ? 33.231 -20.468 -2.736 1.00 43.72 80 HIS A O 1
ATOM 638 N N . ALA A 1 81 ? 35.417 -20.072 -2.587 1.00 34.41 81 ALA A N 1
ATOM 639 C CA . ALA A 1 81 ? 35.788 -21.402 -2.085 1.00 34.41 81 ALA A CA 1
ATOM 640 C C . ALA A 1 81 ? 36.835 -21.207 -0.965 1.00 34.41 81 ALA A C 1
ATOM 642 O O . ALA A 1 81 ? 37.833 -20.541 -1.198 1.00 34.41 81 ALA A O 1
ATOM 643 N N . ASN A 1 82 ? 36.727 -21.671 0.283 1.00 35.12 82 ASN A N 1
ATOM 644 C CA . ASN A 1 82 ? 35.930 -22.725 0.900 1.00 35.12 82 ASN A CA 1
ATOM 645 C C . ASN A 1 82 ? 35.693 -22.376 2.381 1.00 35.12 82 ASN A C 1
ATOM 647 O O . ASN A 1 82 ? 36.647 -22.182 3.130 1.00 35.12 82 ASN A O 1
ATOM 651 N N . GLY A 1 83 ? 34.436 -22.354 2.821 1.00 32.50 83 GLY A N 1
ATOM 652 C CA . GLY A 1 83 ? 34.057 -22.202 4.226 1.00 32.50 83 GLY A CA 1
ATOM 653 C C . GLY A 1 83 ? 33.388 -23.460 4.768 1.00 32.50 83 GLY A C 1
ATOM 654 O O . GLY A 1 83 ? 32.264 -23.377 5.248 1.00 32.50 83 GLY A O 1
ATOM 655 N N . HIS A 1 84 ? 34.042 -24.622 4.670 1.00 29.95 84 HIS A N 1
ATOM 656 C CA . HIS A 1 84 ? 33.631 -25.802 5.432 1.00 29.95 84 HIS A CA 1
ATOM 657 C C . HIS A 1 84 ? 34.621 -26.033 6.575 1.00 29.95 84 HIS A C 1
ATOM 659 O O . HIS A 1 84 ? 35.751 -26.470 6.383 1.00 29.95 84 HIS A O 1
ATOM 665 N N . VAL A 1 85 ? 34.169 -25.672 7.774 1.00 30.23 85 VAL A N 1
ATOM 666 C CA . VAL A 1 85 ? 34.835 -25.890 9.057 1.00 30.23 85 VAL A CA 1
ATOM 667 C C . VAL A 1 85 ? 34.808 -27.378 9.395 1.00 30.23 85 VAL A C 1
ATOM 669 O O . VAL A 1 85 ? 33.726 -27.919 9.610 1.00 30.23 85 VAL A O 1
ATOM 672 N N . ILE A 1 86 ? 35.979 -28.008 9.523 1.00 29.30 86 ILE A N 1
ATOM 673 C CA . ILE A 1 86 ? 36.194 -29.178 10.388 1.00 29.30 86 ILE A CA 1
ATOM 674 C C . ILE A 1 86 ? 37.564 -29.029 11.073 1.00 29.30 86 ILE A C 1
ATOM 676 O O . ILE A 1 86 ? 38.592 -29.065 10.409 1.00 29.30 86 ILE A O 1
ATOM 680 N N . GLY A 1 87 ? 37.542 -28.886 12.406 1.00 28.20 87 GLY A N 1
ATOM 681 C CA . GLY A 1 87 ? 38.593 -29.338 13.334 1.00 28.20 87 GLY A CA 1
ATOM 682 C C . GLY A 1 87 ? 39.878 -28.507 13.481 1.00 28.20 87 GLY A C 1
ATOM 683 O O . GLY A 1 87 ? 40.799 -28.624 12.684 1.00 28.20 87 GLY A O 1
ATOM 684 N N . LEU A 1 88 ? 40.000 -27.772 14.594 1.00 27.78 88 LEU A N 1
ATOM 685 C CA . LEU A 1 88 ? 41.296 -27.485 15.251 1.00 27.78 88 LEU A CA 1
ATOM 686 C C . LEU A 1 88 ? 41.837 -28.790 15.910 1.00 27.78 88 LEU A C 1
ATOM 688 O O . LEU A 1 88 ? 41.001 -29.659 16.175 1.00 27.78 88 LEU A O 1
ATOM 692 N N . PRO A 1 89 ? 43.141 -28.948 16.274 1.00 36.97 89 PRO A N 1
ATOM 693 C CA . PRO A 1 89 ? 43.957 -27.926 16.948 1.00 36.97 89 PRO A CA 1
ATOM 694 C C . PRO A 1 89 ? 45.456 -27.801 16.566 1.00 36.97 89 PRO A C 1
ATOM 696 O O . PRO A 1 89 ? 46.059 -28.675 15.958 1.00 36.97 89 PRO A O 1
ATOM 699 N N . ASN A 1 90 ? 46.041 -26.723 17.110 1.00 26.22 90 ASN A N 1
ATOM 700 C CA . ASN A 1 90 ? 47.453 -26.469 17.442 1.00 26.22 90 ASN A CA 1
ATOM 701 C C . ASN A 1 90 ? 48.453 -26.054 16.348 1.00 26.22 90 ASN A C 1
ATOM 703 O O . ASN A 1 90 ? 48.843 -26.832 15.487 1.00 26.22 90 ASN A O 1
ATOM 707 N N . GLY A 1 91 ? 48.999 -24.843 16.513 1.00 27.58 91 GLY A N 1
ATOM 708 C CA . GLY A 1 91 ? 50.201 -24.386 15.816 1.00 27.58 91 GLY A CA 1
ATOM 709 C C . GLY A 1 91 ? 50.335 -22.865 15.795 1.00 27.58 91 GLY A C 1
ATOM 710 O O . GLY A 1 91 ? 49.674 -22.179 15.029 1.00 27.58 91 GLY A O 1
ATOM 711 N N . THR A 1 92 ? 51.195 -22.340 16.658 1.00 29.78 92 THR A N 1
ATOM 712 C CA . THR A 1 92 ? 51.601 -20.936 16.797 1.00 29.78 92 THR A CA 1
ATO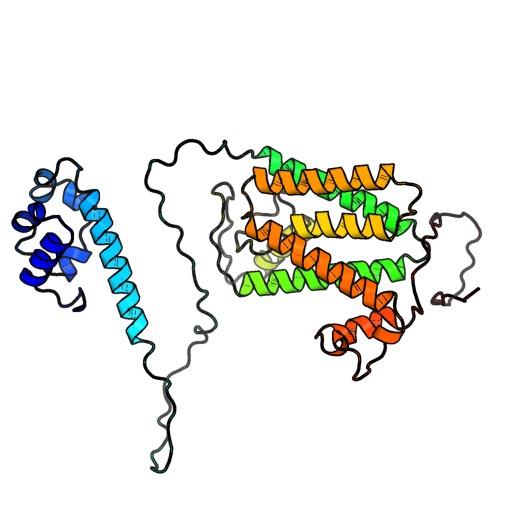M 713 C C . THR A 1 92 ? 52.203 -20.325 15.524 1.00 29.78 92 THR A C 1
ATOM 715 O O . THR A 1 92 ? 53.242 -20.794 15.068 1.00 29.78 92 THR A O 1
ATOM 718 N N . SER A 1 93 ? 51.680 -19.184 15.056 1.00 25.86 93 SER A N 1
ATOM 719 C CA . SER A 1 93 ? 52.466 -18.186 14.305 1.00 25.86 93 SER A CA 1
ATOM 720 C C . SER A 1 93 ? 51.804 -16.799 14.309 1.00 25.86 93 SER A C 1
ATOM 722 O O . SER A 1 93 ? 50.591 -16.670 14.182 1.00 25.86 93 SER A O 1
ATOM 724 N N . LYS A 1 94 ? 52.641 -15.775 14.510 1.00 26.80 94 LYS A N 1
ATOM 725 C CA . LYS A 1 94 ? 52.361 -14.351 14.786 1.00 26.80 94 LYS A CA 1
ATOM 726 C C . LYS A 1 94 ? 51.436 -13.647 13.767 1.00 26.80 94 LYS A C 1
ATOM 728 O O . LYS A 1 94 ? 51.458 -14.004 12.593 1.00 26.80 94 LYS A O 1
ATOM 733 N N . PRO A 1 95 ? 50.720 -12.572 14.165 1.00 27.33 95 PRO A N 1
ATOM 734 C CA . PRO A 1 95 ? 49.886 -11.800 13.251 1.00 27.33 95 PRO A CA 1
ATOM 735 C C . PRO A 1 95 ? 50.734 -10.795 12.461 1.00 27.33 95 PRO A C 1
ATOM 737 O O . PRO A 1 95 ? 51.336 -9.884 13.035 1.00 27.33 95 PRO A O 1
ATOM 740 N N . GLN A 1 96 ? 50.756 -10.931 11.136 1.00 25.75 96 GLN A N 1
ATOM 741 C CA . GLN A 1 96 ? 51.278 -9.901 10.244 1.00 25.75 96 GLN A CA 1
ATOM 742 C C . GLN A 1 96 ? 50.138 -8.943 9.887 1.00 25.75 96 GLN A C 1
ATOM 744 O O . GLN A 1 96 ? 49.201 -9.268 9.165 1.00 25.75 96 GLN A O 1
ATOM 749 N N . ARG A 1 97 ? 50.211 -7.751 10.474 1.00 30.45 97 ARG A N 1
ATOM 750 C CA . ARG A 1 97 ? 49.349 -6.604 10.200 1.00 30.45 97 ARG A CA 1
ATOM 751 C C . ARG A 1 97 ? 49.859 -5.947 8.916 1.00 30.45 97 ARG A C 1
ATOM 753 O O . ARG A 1 97 ? 51.013 -5.536 8.905 1.00 30.45 97 ARG A O 1
ATOM 760 N N . ASN A 1 98 ? 49.034 -5.887 7.868 1.00 26.62 98 ASN A N 1
ATOM 761 C CA . ASN A 1 98 ? 48.927 -4.770 6.915 1.00 26.62 98 ASN A CA 1
ATOM 762 C C . ASN A 1 98 ? 47.888 -5.087 5.828 1.00 26.62 98 ASN A C 1
ATOM 764 O O . ASN A 1 98 ? 47.993 -6.091 5.135 1.00 26.62 98 ASN A O 1
ATOM 768 N N . GLY A 1 99 ? 46.903 -4.201 5.680 1.00 29.11 99 GLY A N 1
ATOM 769 C CA . GLY A 1 99 ? 45.859 -4.287 4.661 1.00 29.11 99 GLY A CA 1
ATOM 770 C C . GLY A 1 99 ? 44.574 -3.631 5.147 1.00 29.11 99 GLY A C 1
ATOM 771 O O . GLY A 1 99 ? 43.737 -4.266 5.776 1.00 29.11 99 GLY A O 1
ATOM 772 N N . THR A 1 100 ? 44.460 -2.328 4.927 1.00 28.53 100 THR A N 1
ATOM 773 C CA . THR A 1 100 ? 43.321 -1.484 5.291 1.00 28.53 100 THR A CA 1
ATOM 774 C C . THR A 1 100 ? 42.041 -2.030 4.654 1.00 28.53 100 THR A C 1
ATOM 776 O O . THR A 1 100 ? 41.864 -1.930 3.442 1.00 28.53 100 THR A O 1
ATOM 779 N N . LEU A 1 101 ? 41.155 -2.618 5.465 1.00 32.91 101 LEU A N 1
ATOM 780 C CA . LEU A 1 101 ? 39.853 -3.117 5.027 1.00 32.91 101 LEU A CA 1
ATOM 781 C C . LEU A 1 101 ? 39.000 -1.926 4.573 1.00 32.91 101 LEU A C 1
ATOM 783 O O . LEU A 1 101 ? 38.441 -1.178 5.381 1.00 32.91 101 LEU A O 1
ATOM 787 N N . GLY A 1 102 ? 38.961 -1.717 3.260 1.00 29.58 102 GLY A N 1
ATOM 788 C CA . GLY A 1 102 ? 38.060 -0.780 2.618 1.00 29.58 102 GLY A CA 1
ATOM 789 C C . GLY A 1 102 ? 36.624 -1.155 2.959 1.00 29.58 102 GLY A C 1
ATOM 790 O O . GLY A 1 102 ? 36.152 -2.242 2.654 1.00 29.58 102 GLY A O 1
ATOM 791 N N . ARG A 1 103 ? 35.932 -0.221 3.599 1.00 34.12 103 ARG A N 1
ATOM 792 C CA . ARG A 1 103 ? 34.500 -0.207 3.906 1.00 34.12 103 ARG A CA 1
ATOM 793 C C . ARG A 1 103 ? 33.656 -0.211 2.615 1.00 34.12 103 ARG A C 1
ATOM 795 O O . ARG A 1 103 ? 33.012 0.790 2.312 1.00 34.12 103 ARG A O 1
ATOM 802 N N . LYS A 1 104 ? 33.721 -1.275 1.812 1.00 32.97 104 LYS A N 1
ATOM 803 C CA . LYS A 1 104 ? 32.954 -1.431 0.562 1.00 32.97 104 LYS A CA 1
ATOM 804 C C . LYS A 1 104 ? 32.251 -2.782 0.408 1.00 32.97 104 LYS A C 1
ATOM 806 O O . LYS A 1 104 ? 31.328 -2.848 -0.389 1.00 32.97 104 LYS A O 1
ATOM 811 N N . ASP A 1 105 ? 32.554 -3.775 1.241 1.00 33.06 105 ASP A N 1
ATOM 812 C CA . ASP A 1 105 ? 31.967 -5.121 1.107 1.00 33.06 105 ASP A CA 1
ATOM 813 C C . ASP A 1 105 ? 30.648 -5.304 1.886 1.00 33.06 105 ASP A C 1
ATOM 815 O O . ASP A 1 105 ? 30.238 -6.420 2.199 1.00 33.06 105 ASP A O 1
ATOM 819 N N . PHE A 1 106 ? 29.955 -4.211 2.226 1.00 40.47 106 PHE A N 1
ATOM 820 C CA . PHE A 1 106 ? 28.597 -4.314 2.760 1.00 40.47 106 PHE A CA 1
ATOM 821 C C . PHE A 1 106 ? 27.601 -4.404 1.604 1.00 40.47 106 PHE A C 1
ATOM 823 O O . PHE A 1 106 ? 27.302 -3.400 0.964 1.00 40.47 106 PHE A O 1
ATOM 830 N N . MET A 1 107 ? 27.071 -5.615 1.408 1.00 38.88 107 MET A N 1
ATOM 831 C CA . MET A 1 107 ? 25.937 -5.951 0.540 1.00 38.88 107 MET A CA 1
ATOM 832 C C . MET A 1 107 ? 26.123 -5.551 -0.925 1.00 38.88 107 MET A C 1
ATOM 834 O O . MET A 1 107 ? 25.542 -4.577 -1.406 1.00 38.88 107 MET A O 1
ATOM 838 N N . GLU A 1 108 ? 26.851 -6.376 -1.675 1.00 41.22 108 GLU A N 1
ATOM 839 C CA . GLU A 1 108 ? 26.616 -6.444 -3.114 1.00 41.22 108 GLU A CA 1
ATOM 840 C C . GLU A 1 108 ? 25.187 -6.972 -3.325 1.00 41.22 108 GLU A C 1
ATOM 842 O O . GLU A 1 108 ? 24.889 -8.148 -3.115 1.00 41.22 108 GLU A O 1
ATOM 847 N N . MET A 1 109 ? 24.257 -6.057 -3.607 1.00 42.69 109 MET A N 1
ATOM 848 C CA . MET A 1 109 ? 22.853 -6.393 -3.830 1.00 42.69 109 MET A CA 1
ATOM 849 C C . MET A 1 109 ? 22.740 -7.235 -5.101 1.00 42.69 109 MET A C 1
ATOM 851 O O . MET A 1 109 ? 23.278 -6.851 -6.141 1.00 42.69 109 MET A O 1
ATOM 855 N N . VAL A 1 110 ? 22.024 -8.361 -5.020 1.00 49.69 110 VAL A N 1
ATOM 856 C CA . VAL A 1 110 ? 21.785 -9.270 -6.150 1.00 49.69 110 VAL A CA 1
ATOM 857 C C . VAL A 1 110 ? 21.029 -8.521 -7.243 1.00 49.69 110 VAL A C 1
ATOM 859 O O . VAL A 1 110 ? 19.808 -8.411 -7.209 1.00 49.69 110 VAL A O 1
ATOM 862 N N . LYS A 1 111 ? 21.769 -7.989 -8.215 1.00 46.72 111 LYS A N 1
ATOM 863 C CA . LYS A 1 111 ? 21.210 -7.267 -9.350 1.00 46.72 111 LYS A CA 1
ATOM 864 C C . LYS A 1 111 ? 20.613 -8.280 -10.317 1.00 46.72 111 LYS A C 1
ATOM 866 O O . LYS A 1 111 ? 21.345 -8.970 -11.020 1.00 46.72 111 LYS A O 1
ATOM 871 N N . ILE A 1 112 ? 19.288 -8.358 -10.359 1.00 50.19 112 ILE A N 1
ATOM 872 C CA . ILE A 1 112 ? 18.593 -9.153 -11.372 1.00 50.19 112 ILE A CA 1
ATOM 873 C C . ILE A 1 112 ? 18.717 -8.404 -12.703 1.00 50.19 112 ILE A C 1
ATOM 875 O O . ILE A 1 112 ? 18.171 -7.312 -12.872 1.00 50.19 112 ILE A O 1
ATOM 879 N N . SER A 1 113 ? 19.499 -8.956 -13.631 1.00 45.09 113 SER A N 1
ATOM 880 C CA . SER A 1 113 ? 19.663 -8.431 -14.987 1.00 45.09 113 SER A CA 1
ATOM 881 C C . SER A 1 113 ? 18.342 -8.536 -15.749 1.00 45.09 113 SER A C 1
ATOM 883 O O . SER A 1 113 ? 17.717 -9.594 -15.785 1.00 45.09 113 SER A O 1
ATOM 885 N N . ILE A 1 114 ? 17.922 -7.434 -16.373 1.00 44.88 114 ILE A N 1
ATOM 886 C CA . ILE A 1 114 ? 16.840 -7.449 -17.360 1.00 44.88 114 ILE A CA 1
ATOM 887 C C . ILE A 1 114 ? 17.397 -8.154 -18.604 1.00 44.88 114 ILE A C 1
ATOM 889 O O . ILE A 1 114 ? 18.446 -7.720 -19.085 1.00 44.88 114 ILE A O 1
ATOM 893 N N . PRO A 1 115 ? 16.739 -9.193 -19.141 1.00 39.81 115 PRO A N 1
ATOM 894 C CA . PRO A 1 115 ? 17.058 -9.688 -20.472 1.00 39.81 115 PRO A CA 1
ATOM 895 C C . PRO A 1 115 ? 16.842 -8.551 -21.475 1.00 39.81 115 PRO A C 1
ATOM 897 O O . PRO A 1 115 ? 15.757 -7.961 -21.516 1.00 39.81 115 PRO A O 1
ATOM 900 N N . THR A 1 116 ? 17.863 -8.209 -22.256 1.00 43.44 116 THR A N 1
ATOM 901 C CA . THR A 1 116 ? 17.708 -7.339 -23.424 1.00 43.44 116 THR A CA 1
ATOM 902 C C . THR A 1 116 ? 16.649 -7.969 -24.325 1.00 43.44 116 THR A C 1
ATOM 904 O O . THR A 1 116 ? 16.736 -9.139 -24.678 1.00 43.44 116 THR A O 1
ATOM 907 N N . LYS A 1 117 ? 15.554 -7.244 -24.582 1.00 44.00 117 LYS A N 1
ATOM 908 C CA . LYS A 1 117 ? 14.445 -7.769 -25.382 1.00 44.00 117 LYS A CA 1
ATOM 909 C C . LYS A 1 117 ? 14.899 -7.905 -26.832 1.00 44.00 117 LYS A C 1
ATOM 911 O O . LYS A 1 117 ? 15.018 -6.889 -27.513 1.00 44.00 117 LYS A O 1
ATOM 916 N N . ASP A 1 118 ? 15.009 -9.140 -27.302 1.00 42.41 118 ASP A N 1
ATOM 917 C CA . ASP A 1 118 ? 14.917 -9.439 -28.722 1.00 42.41 118 ASP A CA 1
ATOM 918 C C . ASP A 1 118 ? 13.566 -8.986 -29.278 1.00 42.41 118 ASP A C 1
ATOM 920 O O . ASP A 1 118 ? 12.494 -9.111 -28.664 1.00 42.41 118 ASP A O 1
ATOM 924 N N . ALA A 1 119 ? 13.646 -8.405 -30.466 1.00 48.06 119 ALA A N 1
ATOM 925 C CA . ALA A 1 119 ? 12.529 -7.916 -31.241 1.00 48.06 119 ALA A CA 1
ATOM 926 C C . ALA A 1 119 ? 11.640 -9.085 -31.691 1.00 48.06 119 ALA A C 1
ATOM 928 O O . ALA A 1 119 ? 11.965 -9.771 -32.650 1.00 48.06 119 ALA A O 1
ATOM 929 N N . SER A 1 120 ? 10.515 -9.320 -31.004 1.00 43.91 120 SER A N 1
ATOM 930 C CA . SER A 1 120 ? 9.268 -9.899 -31.568 1.00 43.91 120 SER A CA 1
ATOM 931 C C . SER A 1 120 ? 8.234 -10.283 -30.496 1.00 43.91 120 SER A C 1
ATOM 933 O O . SER A 1 120 ? 7.587 -11.325 -30.573 1.00 43.91 120 SER A O 1
ATOM 935 N N . ARG A 1 121 ? 7.995 -9.436 -29.484 1.00 41.00 121 ARG A N 1
ATOM 936 C CA . ARG A 1 121 ? 6.832 -9.637 -28.600 1.00 41.00 121 ARG A CA 1
ATOM 937 C C . ARG A 1 121 ? 5.635 -8.831 -29.100 1.00 41.00 121 ARG A C 1
ATOM 939 O O . ARG A 1 121 ? 5.485 -7.650 -28.806 1.00 41.00 121 ARG A O 1
ATOM 946 N N . THR A 1 122 ? 4.800 -9.505 -29.883 1.00 43.34 122 THR A N 1
ATOM 947 C CA . THR A 1 122 ? 3.481 -9.062 -30.339 1.00 43.34 122 THR A CA 1
ATOM 948 C C . THR A 1 122 ? 2.582 -8.612 -29.180 1.00 43.34 122 THR A C 1
ATOM 950 O O . THR A 1 122 ? 2.444 -9.321 -28.183 1.00 43.34 122 THR A O 1
ATOM 953 N N . SER A 1 123 ? 1.942 -7.452 -29.372 1.00 43.34 123 SER A N 1
ATOM 954 C CA . SER A 1 123 ? 0.642 -7.036 -28.812 1.00 43.34 123 SER A CA 1
ATOM 955 C C . SER A 1 123 ? 0.420 -7.235 -27.304 1.00 43.34 123 SER A C 1
ATOM 957 O O . SER A 1 123 ? -0.415 -8.037 -26.890 1.00 43.34 123 SER A O 1
ATOM 959 N N . PHE A 1 124 ? 1.097 -6.432 -26.484 1.00 45.59 124 PHE A N 1
ATOM 960 C CA . PHE A 1 124 ? 0.591 -6.039 -25.161 1.00 45.59 124 PHE A CA 1
ATOM 961 C C . PHE A 1 124 ? 0.094 -4.588 -25.259 1.00 45.59 124 PHE A C 1
ATOM 963 O O . PHE A 1 124 ? 0.640 -3.838 -26.073 1.00 45.59 124 PHE A O 1
ATOM 970 N N . PRO A 1 125 ? -0.979 -4.198 -24.545 1.00 49.00 125 PRO A N 1
ATOM 971 C CA . PRO A 1 125 ? -1.616 -2.906 -24.765 1.00 49.00 125 PRO A CA 1
ATOM 972 C C . PRO A 1 125 ? -0.635 -1.772 -24.462 1.00 49.00 125 PRO A C 1
ATOM 974 O O . PRO A 1 125 ? 0.182 -1.876 -23.551 1.00 49.00 125 PRO A O 1
ATOM 977 N N . VAL A 1 126 ? -0.731 -0.708 -25.260 1.00 55.72 126 VAL A N 1
ATOM 978 C CA . VAL A 1 126 ? -0.023 0.562 -25.072 1.00 55.72 126 VAL A CA 1
ATOM 979 C C . VAL A 1 126 ? -0.151 0.986 -23.607 1.00 55.72 126 VAL A C 1
ATOM 981 O O . VAL A 1 126 ? -1.269 1.075 -23.099 1.00 55.72 126 VAL A O 1
ATOM 984 N N . GLU A 1 127 ? 0.982 1.202 -22.935 1.00 57.78 127 GLU A N 1
ATOM 985 C CA . GLU A 1 127 ? 1.023 1.689 -21.555 1.00 57.78 127 GLU A CA 1
ATOM 986 C C . GLU A 1 127 ? 0.196 2.974 -21.444 1.00 57.78 127 GLU A C 1
ATOM 988 O O . GLU A 1 127 ? 0.334 3.911 -22.233 1.00 57.78 127 GLU A O 1
ATOM 993 N N . VAL A 1 128 ? -0.733 2.991 -20.491 1.00 71.81 128 VAL A N 1
ATOM 994 C CA . VAL A 1 128 ? -1.732 4.049 -20.383 1.00 71.81 128 VAL A CA 1
ATOM 995 C C . VAL A 1 128 ? -1.268 5.070 -19.347 1.00 71.81 128 VAL A C 1
ATOM 997 O O . VAL A 1 128 ? -1.594 4.956 -18.168 1.00 71.81 128 VAL A O 1
ATOM 1000 N N . GLU A 1 129 ? -0.527 6.089 -19.782 1.00 69.50 129 GLU A N 1
ATOM 1001 C CA . GLU A 1 129 ? 0.080 7.100 -18.893 1.00 69.50 129 GLU A CA 1
ATOM 1002 C C . GLU A 1 129 ? -0.944 7.805 -17.980 1.00 69.50 129 GLU A C 1
ATOM 1004 O O . GLU A 1 129 ? -0.661 8.114 -16.820 1.00 69.50 129 GLU A O 1
ATOM 1009 N N . TRP A 1 130 ? -2.181 8.007 -18.454 1.00 79.75 130 TRP A N 1
ATOM 1010 C CA . TRP A 1 130 ? -3.240 8.617 -17.642 1.00 79.75 130 TRP A CA 1
ATOM 1011 C C . TRP A 1 130 ? -3.729 7.716 -16.502 1.00 79.75 130 TRP A C 1
ATOM 1013 O O . TRP A 1 130 ? -4.266 8.224 -15.513 1.00 79.75 130 TRP A O 1
ATOM 1023 N N . ALA A 1 131 ? -3.558 6.394 -16.599 1.00 84.88 131 ALA A N 1
ATOM 1024 C CA . ALA A 1 131 ? -4.061 5.458 -15.596 1.00 84.88 131 ALA A CA 1
ATOM 1025 C C . ALA A 1 131 ? -3.380 5.691 -14.242 1.00 84.88 131 ALA A C 1
ATOM 1027 O O . ALA A 1 131 ? -4.052 5.725 -13.208 1.00 84.88 131 ALA A O 1
ATOM 1028 N N . PHE A 1 132 ? -2.072 5.951 -14.243 1.00 83.31 132 PHE A N 1
ATOM 1029 C CA . PHE A 1 132 ? -1.339 6.230 -13.014 1.00 83.31 132 PHE A CA 1
ATOM 1030 C C . PHE A 1 132 ? -1.807 7.529 -12.344 1.00 83.31 132 PHE A C 1
ATOM 1032 O O . PHE A 1 132 ? -2.055 7.551 -11.138 1.00 83.31 132 PHE A O 1
ATOM 1039 N N . SER A 1 133 ? -2.045 8.590 -13.124 1.00 85.25 133 SER A N 1
ATOM 1040 C CA . SER A 1 133 ? -2.600 9.844 -12.595 1.00 85.25 133 SER A CA 1
ATOM 1041 C C . SER A 1 133 ? -3.987 9.654 -11.971 1.00 85.25 133 SER A C 1
ATOM 1043 O O . SER A 1 133 ? -4.264 10.209 -10.909 1.00 85.25 133 SER A O 1
ATOM 1045 N N . ILE A 1 134 ? -4.854 8.830 -12.574 1.00 89.00 134 ILE A N 1
ATOM 1046 C CA . ILE A 1 134 ? -6.167 8.506 -11.991 1.00 89.00 134 ILE A CA 1
ATOM 1047 C C . ILE A 1 134 ? -6.014 7.758 -10.663 1.00 89.00 134 ILE A C 1
ATOM 1049 O O . ILE A 1 134 ? -6.746 8.050 -9.714 1.00 89.00 134 ILE A O 1
ATOM 1053 N N . CYS A 1 135 ? -5.058 6.830 -10.558 1.00 89.62 135 CYS A N 1
ATOM 1054 C CA . CYS A 1 135 ? -4.749 6.171 -9.290 1.00 89.62 135 CYS A CA 1
ATOM 1055 C C . CYS A 1 135 ? -4.370 7.189 -8.204 1.00 89.62 135 CYS A C 1
ATOM 1057 O O . CYS A 1 135 ? -4.912 7.130 -7.099 1.00 89.62 135 CYS A O 1
ATOM 1059 N N . GLU A 1 136 ? -3.478 8.134 -8.506 1.00 89.69 136 GLU A N 1
ATOM 1060 C CA . GLU A 1 136 ? -3.050 9.150 -7.539 1.00 89.69 136 GLU A CA 1
ATOM 1061 C C . GLU A 1 136 ? -4.205 10.055 -7.104 1.00 89.69 136 GLU A C 1
ATOM 1063 O O . GLU A 1 136 ? -4.392 10.271 -5.906 1.00 89.69 136 GLU A O 1
ATOM 1068 N N . ILE A 1 137 ? -5.040 10.504 -8.046 1.00 91.12 137 ILE A N 1
ATOM 1069 C CA . ILE A 1 137 ? -6.234 11.306 -7.748 1.00 91.12 137 ILE A CA 1
ATOM 1070 C C . ILE A 1 137 ? -7.199 10.522 -6.849 1.00 91.12 137 ILE A C 1
ATOM 1072 O O . ILE A 1 137 ? -7.637 11.034 -5.816 1.00 91.12 137 ILE A O 1
ATOM 1076 N N . ASN A 1 138 ? -7.492 9.261 -7.182 1.00 92.25 138 ASN A N 1
ATOM 1077 C CA . ASN A 1 138 ? -8.343 8.395 -6.362 1.00 92.25 138 ASN A CA 1
ATOM 1078 C C . ASN A 1 138 ? -7.756 8.184 -4.960 1.00 92.25 138 ASN A C 1
ATOM 1080 O O . ASN A 1 138 ? -8.489 8.220 -3.970 1.00 92.25 138 ASN A O 1
ATOM 1084 N N . GLY A 1 139 ? -6.436 8.006 -4.862 1.00 92.00 139 GLY A N 1
ATOM 1085 C CA . GLY A 1 139 ? -5.719 7.894 -3.595 1.00 92.00 139 GLY A CA 1
ATOM 1086 C C . GLY A 1 139 ? -5.838 9.152 -2.742 1.00 92.00 139 GLY A C 1
ATOM 1087 O O . GLY A 1 139 ? -6.187 9.058 -1.564 1.00 92.00 139 GLY A O 1
ATOM 1088 N N . MET A 1 140 ? -5.627 10.329 -3.333 1.00 92.00 140 MET A N 1
ATOM 1089 C CA . MET A 1 140 ? -5.780 11.617 -2.652 1.00 92.00 140 MET A CA 1
ATOM 1090 C C . MET A 1 140 ? -7.213 11.834 -2.156 1.00 92.00 140 MET A C 1
ATOM 1092 O O . MET A 1 140 ? -7.405 12.230 -1.005 1.00 92.00 140 MET A O 1
ATOM 1096 N N . LEU A 1 141 ? -8.218 11.532 -2.984 1.00 94.31 141 LEU A N 1
ATOM 1097 C CA . LEU A 1 141 ? -9.630 11.628 -2.603 1.00 94.31 141 LEU A CA 1
ATOM 1098 C C . LEU A 1 141 ? -9.962 10.685 -1.441 1.00 94.31 141 LEU A C 1
ATOM 1100 O O . LEU A 1 141 ? -10.578 11.105 -0.460 1.00 94.31 141 LEU A O 1
ATOM 1104 N N . LEU A 1 142 ? -9.519 9.428 -1.513 1.00 95.06 142 LEU A N 1
ATOM 1105 C CA . LEU A 1 142 ? -9.777 8.428 -0.478 1.00 95.06 142 LEU A CA 1
ATOM 1106 C C . LEU A 1 142 ? -9.109 8.801 0.855 1.00 95.06 142 LEU A C 1
ATOM 1108 O O . LEU A 1 142 ? -9.744 8.708 1.908 1.00 95.06 142 LEU A O 1
ATOM 1112 N N . VAL A 1 143 ? -7.858 9.274 0.819 1.00 94.75 143 VAL A N 1
ATOM 1113 C CA . VAL A 1 143 ? -7.146 9.785 2.003 1.00 94.75 143 VAL A CA 1
ATOM 1114 C C . VAL A 1 143 ? -7.840 11.029 2.557 1.00 94.75 143 VAL A C 1
ATOM 1116 O O . VAL A 1 143 ? -8.034 11.117 3.766 1.00 94.75 143 VAL A O 1
ATOM 1119 N N . GLY A 1 144 ? -8.281 11.957 1.705 1.00 94.75 144 GLY A N 1
ATOM 1120 C CA . GLY A 1 144 ? -9.037 13.139 2.125 1.00 94.75 144 GLY A CA 1
ATOM 1121 C C . GLY A 1 144 ? -10.328 12.776 2.863 1.00 94.75 144 GLY A C 1
ATOM 1122 O O . GLY A 1 144 ? -10.581 13.273 3.961 1.00 94.75 144 GLY A O 1
ATOM 1123 N N . VAL A 1 145 ? -11.105 11.837 2.316 1.00 95.06 145 VAL A N 1
ATOM 1124 C CA . VAL A 1 145 ? -12.317 11.300 2.954 1.00 95.06 145 VAL A CA 1
ATOM 1125 C C . VAL A 1 145 ? -12.000 10.653 4.307 1.00 95.06 145 VAL A C 1
ATOM 1127 O O . VAL A 1 145 ? -12.711 10.893 5.285 1.00 95.06 145 VAL A O 1
ATOM 1130 N N . TRP A 1 146 ? -10.920 9.872 4.395 1.00 95.25 146 TRP A N 1
ATOM 1131 C CA . TRP A 1 146 ? -10.467 9.285 5.657 1.00 95.25 146 TRP A CA 1
ATOM 1132 C C . TRP A 1 146 ? -10.083 10.341 6.697 1.00 95.25 146 TRP A C 1
ATOM 1134 O O . TRP A 1 146 ? -10.491 10.225 7.850 1.00 95.25 146 TRP A O 1
ATOM 1144 N N . LEU A 1 147 ? -9.345 11.385 6.311 1.00 94.50 147 LEU A N 1
ATOM 1145 C CA . LEU A 1 147 ? -8.948 12.461 7.223 1.00 94.50 147 LEU A CA 1
ATOM 1146 C C . LEU A 1 147 ? -10.166 13.213 7.771 1.00 94.50 147 LEU A C 1
ATOM 1148 O O . LEU A 1 147 ? -10.230 13.481 8.971 1.00 94.50 147 LEU A O 1
ATOM 1152 N N . ILE A 1 148 ? -11.160 13.492 6.921 1.00 93.06 148 ILE A N 1
ATOM 1153 C CA . ILE A 1 148 ? -12.432 14.088 7.351 1.00 93.06 148 ILE A CA 1
ATOM 1154 C C . ILE A 1 148 ? -13.130 13.161 8.354 1.00 93.06 148 ILE A C 1
ATOM 1156 O O . ILE A 1 148 ? -13.486 13.604 9.446 1.00 93.06 148 ILE A O 1
ATOM 1160 N N . GLN A 1 149 ? -13.272 11.869 8.033 1.00 92.75 149 GLN A N 1
ATOM 1161 C CA . GLN A 1 149 ? -13.849 10.881 8.949 1.00 92.75 149 GLN A CA 1
ATOM 1162 C C . GLN A 1 149 ? -13.097 10.854 10.287 1.00 92.75 149 GLN A C 1
ATOM 1164 O O . GLN A 1 149 ? -13.728 10.876 11.341 1.00 92.75 149 GLN A O 1
ATOM 1169 N N . TRP A 1 150 ? -11.766 10.836 10.257 1.00 92.81 150 TRP A N 1
ATOM 1170 C CA . TRP A 1 150 ? -10.913 10.775 11.440 1.00 92.81 150 TRP A CA 1
ATOM 1171 C C . TRP A 1 150 ? -11.094 11.984 12.363 1.00 92.81 150 TRP A C 1
ATOM 1173 O O . TRP A 1 150 ? -11.205 11.808 13.579 1.00 92.81 150 TRP A O 1
ATOM 1183 N N . ILE A 1 151 ? -11.191 13.196 11.808 1.00 91.06 151 ILE A N 1
ATOM 1184 C CA . ILE A 1 151 ? -11.427 14.423 12.584 1.00 91.06 151 ILE A CA 1
ATOM 1185 C C . ILE A 1 151 ? -12.788 14.384 13.296 1.00 91.06 151 ILE A C 1
ATOM 1187 O O . ILE A 1 151 ? -12.907 14.901 14.408 1.00 91.06 151 ILE A O 1
ATOM 1191 N N . LEU A 1 152 ? -13.792 13.750 12.682 1.00 90.12 152 LEU A N 1
ATOM 1192 C CA . LEU A 1 152 ? -15.142 13.607 13.232 1.00 90.12 152 LEU A CA 1
ATOM 1193 C C . LEU A 1 152 ? -15.264 12.491 14.287 1.00 90.12 152 LEU A C 1
ATOM 1195 O O . LEU A 1 152 ? -16.300 12.393 14.946 1.00 90.12 152 LEU A O 1
ATOM 1199 N N . LEU A 1 153 ? -14.252 11.636 14.470 1.00 88.06 153 LEU A N 1
ATOM 1200 C CA . LEU A 1 153 ? -14.289 10.576 15.482 1.00 88.06 153 LEU A CA 1
ATOM 1201 C C . LEU A 1 153 ? -14.073 11.148 16.886 1.00 88.06 153 LEU A C 1
ATOM 1203 O O . LEU A 1 153 ? -13.078 11.822 17.161 1.00 88.06 153 LEU A O 1
ATOM 1207 N N . LYS A 1 154 ? -14.944 10.774 17.831 1.00 84.94 154 LYS A N 1
ATOM 1208 C CA . LYS A 1 154 ? -14.814 11.168 19.246 1.00 84.94 154 LYS A CA 1
ATOM 1209 C C . LYS A 1 154 ? -13.466 10.736 19.839 1.00 84.94 154 LYS A C 1
ATOM 1211 O O . LYS A 1 154 ? -12.811 11.499 20.542 1.00 84.94 154 LYS A O 1
ATOM 1216 N N . HIS A 1 155 ? -13.012 9.528 19.503 1.00 87.00 155 HIS A N 1
ATOM 1217 C CA . HIS A 1 155 ? -11.753 8.945 19.982 1.00 87.00 155 HIS A CA 1
ATOM 1218 C C . HIS A 1 155 ? -10.581 9.136 18.997 1.00 87.00 155 HIS A C 1
ATOM 1220 O O . HIS A 1 155 ? -9.739 8.248 18.847 1.00 87.00 155 HIS A O 1
ATOM 1226 N N . ARG A 1 156 ? -10.496 10.304 18.336 1.00 90.06 156 ARG A N 1
ATOM 1227 C CA . ARG A 1 156 ? -9.489 10.621 17.298 1.00 90.06 156 ARG A CA 1
ATOM 1228 C C . ARG A 1 156 ? -8.038 10.316 17.681 1.00 90.06 156 ARG A C 1
ATOM 1230 O O . ARG A 1 156 ? -7.280 9.850 16.837 1.00 90.06 156 ARG A O 1
ATOM 1237 N N . SER A 1 157 ? -7.648 10.530 18.941 1.00 89.38 157 SER A N 1
ATOM 1238 C CA . SER A 1 157 ? -6.273 10.271 19.402 1.00 89.38 157 SER A CA 1
ATOM 1239 C C . SER A 1 157 ? -5.938 8.775 19.406 1.00 89.38 157 SER A C 1
ATOM 1241 O O . SER A 1 157 ? -4.873 8.374 18.943 1.00 89.38 157 SER A O 1
ATOM 1243 N N . ILE A 1 158 ? -6.867 7.920 19.848 1.00 90.94 158 ILE A N 1
ATOM 1244 C CA . ILE A 1 158 ? -6.658 6.465 19.856 1.00 90.94 158 ILE A CA 1
ATOM 1245 C C . ILE A 1 158 ? -6.529 5.966 18.418 1.00 90.94 158 ILE A C 1
ATOM 1247 O O . ILE A 1 158 ? -5.537 5.330 18.080 1.00 90.94 158 ILE A O 1
ATOM 1251 N N . VAL A 1 159 ? -7.478 6.334 17.556 1.00 92.19 159 VAL A N 1
ATOM 1252 C CA . VAL A 1 159 ? -7.494 5.909 16.148 1.00 92.19 159 VAL A CA 1
ATOM 1253 C C . VAL A 1 159 ? -6.278 6.432 15.380 1.00 92.19 159 VAL A C 1
ATOM 1255 O O . VAL A 1 159 ? -5.671 5.685 14.619 1.00 92.19 159 VAL A O 1
ATOM 1258 N N . GLY A 1 160 ? -5.863 7.676 15.637 1.00 91.69 160 GLY A N 1
ATOM 1259 C CA . GLY A 1 160 ? -4.665 8.264 15.040 1.00 91.69 160 GLY A CA 1
ATOM 1260 C C . GLY A 1 160 ? -3.395 7.495 15.406 1.00 91.69 160 GLY A C 1
ATOM 1261 O O . GLY A 1 160 ? -2.623 7.145 14.519 1.00 91.69 160 GLY A O 1
ATOM 1262 N N . ARG A 1 161 ? -3.202 7.148 16.688 1.00 93.69 161 ARG A N 1
ATOM 1263 C CA . ARG A 1 161 ? -2.050 6.335 17.128 1.00 93.69 161 ARG A CA 1
ATOM 1264 C C . ARG A 1 161 ? -2.006 4.979 16.418 1.00 93.69 161 ARG A C 1
ATOM 1266 O O . ARG A 1 161 ? -0.944 4.588 15.943 1.00 93.69 161 ARG A O 1
ATOM 1273 N N . ARG A 1 162 ? -3.156 4.307 16.277 1.00 94.94 162 ARG A N 1
ATOM 1274 C CA . ARG A 1 162 ? -3.271 3.036 15.538 1.00 94.94 162 ARG A CA 1
ATOM 1275 C C . ARG A 1 162 ? -2.906 3.202 14.062 1.00 94.94 162 ARG A C 1
ATOM 1277 O O . ARG A 1 162 ? -2.119 2.423 13.533 1.00 94.94 162 ARG A O 1
ATOM 1284 N N . PHE A 1 163 ? -3.440 4.237 13.410 1.00 94.75 163 PHE A N 1
ATOM 1285 C CA . PHE A 1 163 ? -3.163 4.538 12.005 1.00 94.75 163 PHE A CA 1
ATOM 1286 C C . PHE A 1 163 ? -1.676 4.800 11.759 1.00 94.75 163 PHE A C 1
ATOM 1288 O O . PHE A 1 163 ? -1.062 4.113 10.946 1.00 94.75 163 PHE A O 1
ATOM 1295 N N . PHE A 1 164 ? -1.068 5.724 12.509 1.00 94.50 164 PHE A N 1
ATOM 1296 C CA . PHE A 1 164 ? 0.348 6.059 12.345 1.00 94.50 164 PHE A CA 1
ATOM 1297 C C . PHE A 1 164 ? 1.278 4.893 12.682 1.00 94.50 164 PHE A C 1
ATOM 1299 O O . PHE A 1 164 ? 2.290 4.722 12.007 1.00 94.50 164 PHE A O 1
ATOM 1306 N N . PHE A 1 165 ? 0.934 4.058 13.666 1.00 95.06 165 PHE A N 1
ATOM 1307 C CA . PHE A 1 165 ? 1.711 2.861 13.978 1.00 95.06 165 PHE A CA 1
ATOM 1308 C C . PHE A 1 165 ? 1.720 1.861 12.813 1.00 95.06 165 PHE A C 1
ATOM 1310 O O . PHE A 1 165 ? 2.785 1.376 12.420 1.00 95.06 165 PHE A O 1
ATOM 1317 N N . ILE A 1 166 ? 0.547 1.561 12.240 1.00 95.44 166 ILE A N 1
ATOM 1318 C CA . ILE A 1 166 ? 0.442 0.607 11.129 1.00 95.44 166 ILE A CA 1
ATOM 1319 C C . ILE A 1 166 ? 1.118 1.174 9.877 1.00 95.44 166 ILE A C 1
ATOM 1321 O O . ILE A 1 166 ? 1.924 0.474 9.269 1.00 95.44 166 ILE A O 1
ATOM 1325 N N . VAL A 1 167 ? 0.867 2.444 9.531 1.00 94.56 167 VAL A N 1
ATOM 1326 C CA . VAL A 1 167 ? 1.558 3.130 8.423 1.00 94.56 167 VAL A CA 1
ATOM 1327 C C . VAL A 1 167 ? 3.072 3.069 8.629 1.00 94.56 167 VAL A C 1
ATOM 1329 O O . VAL A 1 167 ? 3.787 2.584 7.757 1.00 94.56 167 VAL A O 1
ATOM 1332 N N . GLY A 1 168 ? 3.569 3.480 9.798 1.00 93.56 168 GLY A N 1
ATOM 1333 C CA . GLY A 1 168 ? 4.999 3.475 10.105 1.00 93.56 168 GLY A CA 1
ATOM 1334 C C . GLY A 1 168 ? 5.629 2.091 9.960 1.00 93.56 168 GLY A C 1
ATOM 1335 O O . GLY A 1 168 ? 6.681 1.958 9.343 1.00 93.56 168 GLY A O 1
ATOM 1336 N N . THR A 1 169 ? 4.954 1.046 10.439 1.00 94.38 169 THR A N 1
ATOM 1337 C CA . THR A 1 169 ? 5.437 -0.338 10.328 1.00 94.38 169 THR A CA 1
ATOM 1338 C C . THR A 1 169 ? 5.497 -0.813 8.871 1.00 94.38 169 THR A C 1
ATOM 1340 O O . THR A 1 169 ? 6.495 -1.405 8.462 1.00 94.38 169 THR A O 1
ATOM 1343 N N . LEU A 1 170 ? 4.472 -0.524 8.058 1.00 94.06 170 LEU A N 1
ATOM 1344 C CA . LEU A 1 170 ? 4.448 -0.902 6.637 1.00 94.06 170 LEU A CA 1
ATOM 1345 C C . LEU A 1 170 ? 5.525 -0.177 5.825 1.00 94.06 170 LEU A C 1
ATOM 1347 O O . LEU A 1 170 ? 6.203 -0.799 5.009 1.00 94.06 170 LEU A O 1
ATOM 1351 N N . TYR A 1 171 ? 5.713 1.122 6.062 1.00 90.94 171 TYR A N 1
ATOM 1352 C CA . TYR A 1 171 ? 6.749 1.895 5.378 1.00 90.94 171 TYR A CA 1
ATOM 1353 C C . TYR A 1 171 ? 8.156 1.544 5.867 1.00 90.94 171 TYR A C 1
ATOM 1355 O O . TYR A 1 171 ? 9.085 1.558 5.068 1.00 90.94 171 TYR A O 1
ATOM 1363 N N . MET A 1 172 ? 8.323 1.146 7.131 1.00 91.62 172 MET A N 1
ATOM 1364 C CA . MET A 1 172 ? 9.592 0.602 7.612 1.00 91.62 172 MET A CA 1
ATOM 1365 C C . MET A 1 172 ? 9.947 -0.700 6.883 1.00 91.62 172 MET A C 1
ATOM 1367 O O . MET A 1 172 ? 11.076 -0.839 6.414 1.00 91.62 172 MET A O 1
ATOM 1371 N N . TYR A 1 173 ? 8.994 -1.629 6.725 1.00 90.12 173 TYR A N 1
ATOM 1372 C CA . TYR A 1 173 ? 9.221 -2.835 5.921 1.00 90.12 173 TYR A CA 1
ATOM 1373 C C . TYR A 1 173 ? 9.565 -2.499 4.472 1.00 90.12 173 TYR A C 1
ATOM 1375 O O . TYR A 1 173 ? 10.486 -3.101 3.934 1.00 90.12 173 TYR A O 1
ATOM 1383 N N . ARG A 1 174 ? 8.918 -1.488 3.883 1.00 88.00 174 ARG A N 1
ATOM 1384 C CA . ARG A 1 174 ? 9.250 -0.998 2.540 1.00 88.00 174 ARG A CA 1
ATOM 1385 C C . ARG A 1 174 ? 10.684 -0.466 2.439 1.00 88.00 174 ARG A C 1
ATOM 1387 O O . ARG A 1 174 ? 11.371 -0.759 1.470 1.00 88.00 174 ARG A O 1
ATOM 1394 N N . CYS A 1 175 ? 11.162 0.281 3.436 1.00 86.44 175 CYS A N 1
ATOM 1395 C CA . CYS A 1 175 ? 12.553 0.743 3.465 1.00 86.44 175 CYS A CA 1
ATOM 1396 C C . CYS A 1 175 ? 13.539 -0.432 3.533 1.00 86.44 175 CYS A C 1
ATOM 1398 O O . CYS A 1 175 ? 14.554 -0.418 2.844 1.00 86.44 175 CYS A O 1
ATOM 1400 N N . ILE A 1 176 ? 13.236 -1.451 4.345 1.00 86.69 176 ILE A N 1
ATOM 1401 C CA . ILE A 1 176 ? 14.074 -2.651 4.473 1.00 86.69 176 ILE A CA 1
ATOM 1402 C C . ILE A 1 176 ? 14.082 -3.447 3.163 1.00 86.69 176 ILE A C 1
ATOM 1404 O O . ILE A 1 176 ? 15.150 -3.857 2.721 1.00 86.69 176 ILE A O 1
ATOM 1408 N N . THR A 1 177 ? 12.929 -3.643 2.515 1.00 84.38 177 THR A N 1
ATOM 1409 C CA . THR A 1 177 ? 12.867 -4.373 1.241 1.00 84.38 177 THR A CA 1
ATOM 1410 C C . THR A 1 177 ? 13.607 -3.629 0.143 1.00 84.38 177 THR A C 1
ATOM 1412 O O . THR A 1 177 ? 14.469 -4.225 -0.484 1.00 84.38 177 THR A O 1
ATOM 1415 N N . MET A 1 178 ? 13.382 -2.322 -0.013 1.00 81.25 178 MET A N 1
ATOM 1416 C CA . MET A 1 178 ? 14.127 -1.488 -0.967 1.00 81.25 178 MET A CA 1
ATOM 1417 C C . MET A 1 178 ? 15.640 -1.489 -0.719 1.00 81.25 178 MET A C 1
ATOM 1419 O O . MET A 1 178 ? 16.412 -1.343 -1.656 1.00 81.25 178 MET A O 1
ATOM 1423 N N . TYR A 1 179 ? 16.080 -1.627 0.534 1.00 80.69 179 TYR A N 1
ATOM 1424 C CA . TYR A 1 179 ? 17.503 -1.701 0.866 1.00 80.69 179 TYR A CA 1
ATOM 1425 C C . TYR A 1 179 ? 18.128 -3.066 0.539 1.00 80.69 179 TYR A C 1
ATOM 1427 O O . TYR A 1 179 ? 19.322 -3.143 0.268 1.00 80.69 179 TYR A O 1
ATOM 1435 N N . ILE A 1 180 ? 17.349 -4.149 0.605 1.00 81.44 180 ILE A N 1
ATOM 1436 C CA . ILE A 1 180 ? 17.848 -5.519 0.408 1.00 81.44 180 ILE A CA 1
ATOM 1437 C C . ILE A 1 180 ? 17.685 -5.982 -1.046 1.00 81.44 180 ILE A C 1
ATOM 1439 O O . ILE A 1 180 ? 18.504 -6.761 -1.531 1.00 81.44 180 ILE A O 1
ATOM 1443 N N . THR A 1 181 ? 16.633 -5.545 -1.739 1.00 76.06 181 THR A N 1
ATOM 1444 C CA . THR A 1 181 ? 16.277 -6.038 -3.075 1.00 76.06 181 THR A CA 1
ATOM 1445 C C . THR A 1 181 ? 16.588 -5.016 -4.147 1.00 76.06 181 THR A C 1
ATOM 1447 O O . THR A 1 181 ? 16.105 -3.900 -4.024 1.00 76.06 181 THR A O 1
ATOM 1450 N N . THR A 1 182 ? 17.268 -5.430 -5.222 1.00 66.50 182 THR A N 1
ATOM 1451 C CA . THR A 1 182 ? 17.454 -4.634 -6.443 1.00 66.50 182 THR A CA 1
ATOM 1452 C C . THR A 1 182 ? 16.653 -5.199 -7.618 1.00 66.50 182 THR A C 1
ATOM 1454 O O . THR A 1 182 ? 17.128 -6.064 -8.356 1.00 66.50 182 THR A O 1
ATOM 1457 N N . LEU A 1 183 ? 15.412 -4.734 -7.784 1.00 61.97 183 LEU A N 1
ATOM 1458 C CA . LEU A 1 183 ? 14.539 -5.086 -8.899 1.00 61.97 183 LEU A CA 1
ATOM 1459 C C . LEU A 1 183 ? 14.570 -4.014 -9.999 1.00 61.97 183 LEU A C 1
ATOM 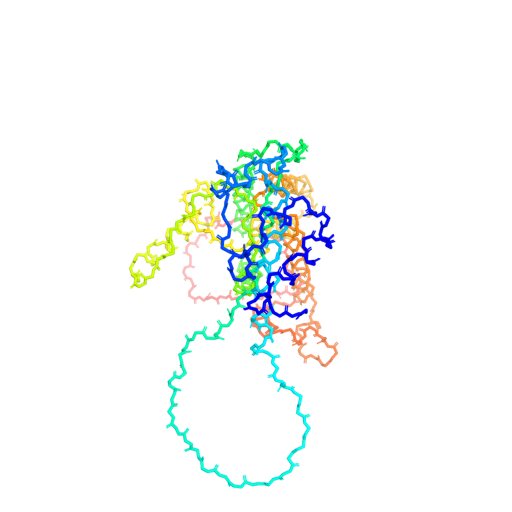1461 O O . LEU A 1 183 ? 14.357 -2.832 -9.728 1.00 61.97 183 LEU A O 1
ATOM 1465 N N . PRO A 1 184 ? 14.759 -4.411 -11.266 1.00 60.06 184 PRO A N 1
ATOM 1466 C CA . PRO A 1 184 ? 14.782 -3.464 -12.369 1.00 60.06 184 PRO A CA 1
ATOM 1467 C C . PRO A 1 184 ? 13.464 -2.700 -12.508 1.00 60.06 184 PRO A C 1
ATOM 1469 O O . PRO A 1 184 ? 12.386 -3.274 -12.350 1.00 60.06 184 PRO A O 1
ATOM 1472 N N . VAL A 1 185 ? 13.562 -1.414 -12.852 1.00 60.53 185 VAL A N 1
ATOM 1473 C CA . VAL A 1 185 ? 12.407 -0.534 -13.077 1.00 60.53 185 VAL A CA 1
ATOM 1474 C C . VAL A 1 185 ? 11.505 -1.137 -14.166 1.00 60.53 185 VAL A C 1
ATOM 1476 O O . VAL A 1 185 ? 12.018 -1.478 -15.233 1.00 60.53 185 VAL A O 1
ATOM 1479 N N . PRO A 1 186 ? 10.189 -1.278 -13.925 1.00 53.88 186 PRO A N 1
ATOM 1480 C CA . PRO A 1 186 ? 9.289 -1.954 -14.858 1.00 53.88 186 PRO A CA 1
ATOM 1481 C C . PRO A 1 186 ? 8.983 -1.147 -16.136 1.00 53.88 186 PRO A C 1
ATOM 1483 O O . PRO A 1 186 ? 8.672 -1.762 -17.151 1.00 53.88 186 PRO A O 1
ATOM 1486 N N . GLY A 1 187 ? 9.131 0.189 -16.124 1.00 56.56 187 GLY A N 1
ATOM 1487 C CA . GLY A 1 187 ? 8.832 1.070 -17.266 1.00 56.56 187 GLY A CA 1
ATOM 1488 C C . GLY A 1 187 ? 9.931 2.096 -17.593 1.00 56.56 187 GLY A C 1
ATOM 1489 O O . GLY A 1 187 ? 10.683 2.535 -16.722 1.00 56.56 187 GLY A O 1
ATOM 1490 N N . MET A 1 188 ? 10.018 2.508 -18.864 1.00 51.19 188 MET A N 1
ATOM 1491 C CA . MET A 1 188 ? 11.035 3.448 -19.385 1.00 51.19 188 MET A CA 1
ATOM 1492 C C . MET A 1 188 ? 10.640 4.936 -19.273 1.00 51.19 188 MET A C 1
ATOM 1494 O O . MET A 1 188 ? 11.407 5.809 -19.678 1.00 51.19 188 MET A O 1
ATOM 1498 N N . HIS A 1 189 ? 9.467 5.247 -18.713 1.00 54.06 189 HIS A N 1
ATOM 1499 C CA . HIS A 1 189 ? 8.892 6.599 -18.717 1.00 54.06 189 HIS A CA 1
ATOM 1500 C C . HIS A 1 189 ? 9.456 7.542 -17.625 1.00 54.06 189 HIS A C 1
ATOM 1502 O O . HIS A 1 189 ? 9.308 8.764 -17.698 1.00 54.06 189 HIS A O 1
ATOM 1508 N N . PHE A 1 190 ? 10.169 7.029 -16.615 1.00 57.12 190 PHE A N 1
ATOM 1509 C CA . PHE A 1 190 ? 10.733 7.877 -15.559 1.00 57.12 190 PHE A CA 1
ATOM 1510 C C . PHE A 1 190 ? 12.084 8.484 -15.960 1.00 57.12 190 PHE A C 1
ATOM 1512 O O . PHE A 1 190 ? 13.104 7.799 -16.041 1.00 57.12 190 PHE A O 1
ATOM 1519 N N . LYS A 1 191 ? 12.133 9.816 -16.107 1.00 55.94 191 LYS A N 1
ATOM 1520 C CA . LYS A 1 191 ? 13.402 10.566 -16.135 1.00 55.94 191 LYS A CA 1
ATOM 1521 C C . LYS A 1 191 ? 14.046 10.545 -14.745 1.00 55.94 191 LYS A C 1
ATOM 1523 O O . LYS A 1 191 ? 13.821 11.427 -13.915 1.00 55.94 191 LYS A O 1
ATOM 1528 N N . CYS A 1 192 ? 14.850 9.518 -14.494 1.00 67.19 192 CYS A N 1
ATOM 1529 C CA . CYS A 1 192 ? 15.575 9.340 -13.243 1.00 67.19 192 CYS A CA 1
ATOM 1530 C C . CYS A 1 192 ? 16.590 10.469 -13.020 1.00 67.19 192 CYS A C 1
ATOM 1532 O O . CYS A 1 192 ? 17.442 10.746 -13.864 1.00 67.19 192 CYS A O 1
ATOM 1534 N N . SER A 1 193 ? 16.542 11.109 -11.853 1.00 64.50 193 SER A N 1
ATOM 1535 C CA . SER A 1 193 ? 17.574 12.060 -11.439 1.00 64.50 193 SER A CA 1
ATOM 1536 C C . SER A 1 193 ? 18.880 11.330 -11.102 1.00 64.50 193 SER A C 1
ATOM 1538 O O . SER A 1 193 ? 18.841 10.290 -10.439 1.00 64.50 193 SER A O 1
ATOM 1540 N N . PRO A 1 194 ? 20.050 11.882 -11.470 1.00 68.00 194 PRO A N 1
ATOM 1541 C CA . PRO A 1 194 ? 21.332 11.262 -11.158 1.00 68.00 194 PRO A CA 1
ATOM 1542 C C . PRO A 1 194 ? 21.558 11.185 -9.642 1.00 68.00 194 PRO A C 1
ATOM 1544 O O . PRO A 1 194 ? 21.143 12.080 -8.883 1.00 68.00 194 PRO A O 1
ATOM 1547 N N . LYS A 1 195 ? 22.242 10.117 -9.203 1.00 64.81 195 LYS A N 1
ATOM 1548 C CA . LYS A 1 195 ? 22.661 9.929 -7.806 1.00 64.81 195 LYS A CA 1
ATOM 1549 C C . LYS A 1 195 ? 23.534 11.112 -7.389 1.00 64.81 195 LYS A C 1
ATOM 1551 O O . LYS A 1 195 ? 24.533 11.407 -8.037 1.00 64.81 195 LYS A O 1
ATOM 1556 N N . LEU A 1 196 ? 23.145 11.797 -6.315 1.00 65.06 196 LEU A N 1
ATOM 1557 C CA . LEU A 1 196 ? 23.877 12.954 -5.810 1.00 65.06 196 LEU A CA 1
ATOM 1558 C C . LEU A 1 196 ? 24.774 12.530 -4.646 1.00 65.06 196 LEU A C 1
ATOM 1560 O O . LEU A 1 196 ? 24.272 12.220 -3.565 1.00 65.06 196 LEU A O 1
ATOM 1564 N N . LEU A 1 197 ? 26.087 12.512 -4.871 1.00 60.53 197 LEU A N 1
ATOM 1565 C CA . LEU A 1 197 ? 27.092 12.184 -3.858 1.00 60.53 197 LEU A CA 1
ATOM 1566 C C . LEU A 1 197 ? 27.686 13.474 -3.261 1.00 60.53 197 LEU A C 1
ATOM 1568 O O . LEU A 1 197 ? 28.013 14.396 -4.000 1.00 60.53 197 LEU A O 1
ATOM 1572 N N . GLY A 1 198 ? 27.836 13.541 -1.934 1.00 68.94 198 GLY A N 1
ATOM 1573 C CA . GLY A 1 198 ? 28.678 14.539 -1.248 1.00 68.94 198 GLY A CA 1
ATOM 1574 C C . GLY A 1 198 ? 28.046 15.889 -0.871 1.00 68.94 198 GLY A C 1
ATOM 1575 O O . GLY A 1 198 ? 28.556 16.539 0.034 1.00 68.94 198 GLY A O 1
ATOM 1576 N N . ASN A 1 199 ? 26.920 16.297 -1.468 1.00 81.25 199 ASN A N 1
ATOM 1577 C CA . ASN A 1 199 ? 26.298 17.605 -1.194 1.00 81.25 199 ASN A CA 1
ATOM 1578 C C . ASN A 1 199 ? 25.068 17.489 -0.271 1.00 81.25 199 ASN A C 1
ATOM 1580 O O . ASN A 1 199 ? 23.942 17.368 -0.760 1.00 81.25 199 ASN A O 1
ATOM 1584 N N . TRP A 1 200 ? 25.270 17.558 1.055 1.00 78.56 200 TRP A N 1
ATOM 1585 C CA . TRP A 1 200 ? 24.200 17.419 2.067 1.00 78.56 200 TRP A CA 1
ATOM 1586 C C . TRP A 1 200 ? 23.045 18.409 1.869 1.00 78.56 200 TRP A C 1
ATOM 1588 O O . TRP A 1 200 ? 21.881 18.030 1.973 1.00 78.56 200 TRP A O 1
ATOM 1598 N N . GLU A 1 201 ? 23.336 19.661 1.510 1.00 83.06 201 GLU A N 1
ATOM 1599 C CA . GLU A 1 201 ? 22.302 20.682 1.298 1.00 83.06 201 GLU A CA 1
ATOM 1600 C C . GLU A 1 201 ? 21.359 20.313 0.143 1.00 83.06 201 GLU A C 1
ATOM 1602 O O . GLU A 1 201 ? 20.135 20.377 0.262 1.00 83.06 201 GLU A O 1
ATOM 1607 N N . LEU A 1 202 ? 21.922 19.865 -0.976 1.00 75.94 202 LEU A N 1
ATOM 1608 C CA . LEU A 1 202 ? 21.152 19.462 -2.147 1.00 75.94 202 LEU A CA 1
ATOM 1609 C C . LEU A 1 202 ? 20.422 18.126 -1.923 1.00 75.94 202 LEU A C 1
ATOM 1611 O O . LEU A 1 202 ? 19.312 17.944 -2.428 1.00 75.94 202 LEU A O 1
ATOM 1615 N N . GLN A 1 203 ? 21.004 17.210 -1.141 1.00 79.88 203 GLN A N 1
ATOM 1616 C CA . GLN A 1 203 ? 20.335 15.980 -0.705 1.00 79.88 203 GLN A CA 1
ATOM 1617 C C . GLN A 1 203 ? 19.122 16.297 0.178 1.00 79.88 203 GLN A C 1
ATOM 1619 O O . GLN A 1 203 ? 18.023 15.821 -0.107 1.00 79.88 203 GLN A O 1
ATOM 1624 N N . MET A 1 204 ? 19.279 17.163 1.183 1.00 79.56 204 MET A N 1
ATOM 1625 C CA . MET A 1 204 ? 18.179 17.595 2.051 1.00 79.56 204 MET A CA 1
ATOM 1626 C C . MET A 1 204 ? 17.090 18.331 1.270 1.00 79.56 204 MET A C 1
ATOM 1628 O O . MET A 1 204 ? 15.913 18.047 1.466 1.00 79.56 204 MET A O 1
ATOM 1632 N N . ARG A 1 205 ? 17.444 19.207 0.319 1.00 80.31 205 ARG A N 1
ATOM 1633 C CA . ARG A 1 205 ? 16.458 19.866 -0.559 1.00 80.31 205 ARG A CA 1
ATOM 1634 C C . ARG A 1 205 ? 15.642 18.856 -1.376 1.00 80.31 205 ARG A C 1
ATOM 1636 O O . ARG A 1 205 ? 14.432 19.031 -1.506 1.00 80.31 205 ARG A O 1
ATOM 1643 N N . ARG A 1 206 ? 16.262 17.784 -1.891 1.00 76.56 206 ARG A N 1
ATOM 1644 C CA . ARG A 1 206 ? 15.541 16.698 -2.590 1.00 76.56 206 ARG A CA 1
ATOM 1645 C C . ARG A 1 206 ? 14.614 15.925 -1.651 1.00 76.56 206 ARG A C 1
ATOM 1647 O O . ARG A 1 206 ? 13.474 15.670 -2.025 1.00 76.56 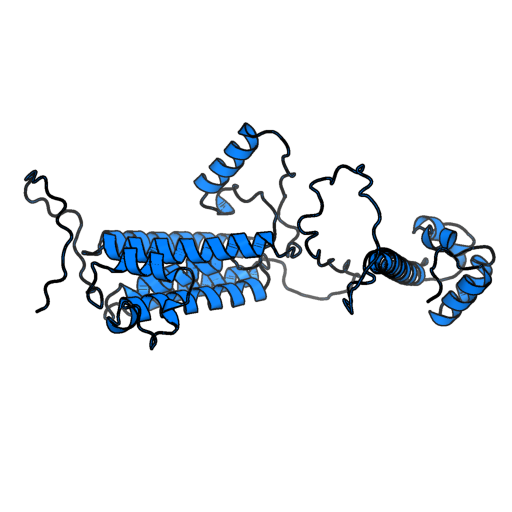206 ARG A O 1
ATOM 1654 N N . VAL A 1 207 ? 15.072 15.600 -0.441 1.00 79.12 207 VAL A N 1
ATOM 1655 C CA . VAL A 1 207 ? 14.250 14.931 0.584 1.00 79.12 207 VAL A CA 1
ATOM 1656 C C . VAL A 1 207 ? 13.054 15.801 0.971 1.00 79.12 207 VAL A C 1
ATOM 1658 O O . VAL A 1 207 ? 11.924 15.328 0.951 1.00 79.12 207 VAL A O 1
ATOM 1661 N N . MET A 1 208 ? 13.271 17.090 1.235 1.00 79.69 208 MET A N 1
ATOM 1662 C CA . MET A 1 208 ? 12.198 18.029 1.569 1.00 79.69 208 MET A CA 1
ATOM 1663 C C . MET A 1 208 ? 11.200 18.197 0.423 1.00 79.69 208 MET A C 1
ATOM 1665 O O . MET A 1 208 ? 10.001 18.232 0.677 1.00 79.69 208 MET A O 1
ATOM 1669 N N . LYS A 1 209 ? 11.662 18.239 -0.836 1.00 78.25 209 LYS A N 1
ATOM 1670 C CA . LYS A 1 209 ? 10.775 18.273 -2.010 1.00 78.25 209 LYS A CA 1
ATOM 1671 C C . LYS A 1 209 ? 9.927 17.000 -2.121 1.00 78.25 209 LYS A C 1
ATOM 1673 O O . LYS A 1 209 ? 8.747 17.097 -2.441 1.00 78.25 209 LYS A O 1
ATOM 1678 N N . LEU A 1 210 ? 10.502 15.830 -1.835 1.00 74.25 210 LEU A N 1
ATOM 1679 C CA . LEU A 1 210 ? 9.776 14.555 -1.830 1.00 74.25 210 LEU A CA 1
ATOM 1680 C C . LEU A 1 210 ? 8.724 14.505 -0.710 1.00 74.25 210 LEU A C 1
ATOM 1682 O O . LEU A 1 210 ? 7.583 14.122 -0.959 1.00 74.25 210 LEU A O 1
ATOM 1686 N N . ILE A 1 211 ? 9.091 14.935 0.503 1.00 79.81 211 ILE A N 1
ATOM 1687 C CA . ILE A 1 211 ? 8.179 15.010 1.655 1.00 79.81 211 ILE A CA 1
ATOM 1688 C C . ILE A 1 211 ? 7.040 15.994 1.370 1.00 79.81 211 ILE A C 1
ATOM 1690 O O . ILE A 1 211 ? 5.877 15.656 1.569 1.00 79.81 211 ILE A O 1
ATOM 1694 N N . ALA A 1 212 ? 7.359 17.189 0.865 1.00 75.44 212 ALA A N 1
ATOM 1695 C CA . ALA A 1 212 ? 6.369 18.204 0.512 1.00 75.44 212 ALA A CA 1
ATOM 1696 C C . ALA A 1 212 ? 5.428 17.735 -0.609 1.00 75.44 212 ALA A C 1
ATOM 1698 O O . ALA A 1 212 ? 4.247 18.069 -0.600 1.00 75.44 212 ALA A O 1
ATOM 1699 N N . GLY A 1 213 ? 5.936 16.934 -1.549 1.00 68.75 213 GLY A N 1
ATOM 1700 C CA . GLY A 1 213 ? 5.149 16.327 -2.621 1.00 68.75 213 GLY A CA 1
ATOM 1701 C C . GLY A 1 213 ? 4.346 15.092 -2.206 1.00 68.75 213 GLY A C 1
ATOM 1702 O O . GLY A 1 213 ? 3.666 14.518 -3.056 1.00 68.75 213 GLY A O 1
ATOM 1703 N N . GLY A 1 214 ? 4.432 14.667 -0.939 1.00 71.12 214 GLY A N 1
ATOM 1704 C CA . GLY A 1 214 ? 3.684 13.531 -0.392 1.00 71.12 214 GLY A CA 1
ATOM 1705 C C . GLY A 1 214 ? 4.046 12.177 -1.002 1.00 71.12 214 GLY A C 1
ATOM 1706 O O . GLY A 1 214 ? 3.328 11.205 -0.788 1.00 71.12 214 GLY A O 1
ATOM 1707 N N . GLY A 1 215 ? 5.138 12.105 -1.765 1.00 70.25 215 GLY A N 1
ATOM 1708 C CA . GLY A 1 215 ? 5.476 10.913 -2.531 1.00 70.25 215 GLY A CA 1
ATOM 1709 C C . GLY A 1 215 ? 4.510 10.622 -3.691 1.00 70.25 215 GLY A C 1
ATOM 1710 O O . GLY A 1 215 ? 4.243 9.455 -3.971 1.00 70.25 215 GLY A O 1
ATOM 1711 N N . LEU A 1 216 ? 3.980 11.666 -4.340 1.00 76.12 216 LEU A N 1
ATOM 1712 C CA . LEU A 1 216 ? 3.166 11.559 -5.553 1.00 76.12 216 LEU A CA 1
ATOM 1713 C C . LEU A 1 216 ? 3.948 12.032 -6.792 1.00 76.12 216 LEU A C 1
ATOM 1715 O O . LEU A 1 216 ? 4.750 12.979 -6.738 1.00 76.12 216 LEU A O 1
ATOM 1719 N N . SER A 1 217 ? 3.687 11.377 -7.918 1.00 68.38 217 SER A N 1
ATOM 1720 C CA . SER A 1 217 ? 4.208 11.678 -9.251 1.00 68.38 217 SER A CA 1
ATOM 1721 C C . SER A 1 217 ? 3.578 12.923 -9.860 1.00 68.38 217 SER A C 1
ATOM 1723 O O . SER A 1 217 ? 4.308 13.752 -10.407 1.00 68.38 217 SER A O 1
ATOM 1725 N N . ILE A 1 218 ? 2.277 13.153 -9.652 1.00 63.16 218 ILE A N 1
ATOM 1726 C CA . ILE A 1 218 ? 1.558 14.341 -10.141 1.00 63.16 218 ILE A CA 1
ATOM 1727 C C . ILE A 1 218 ? 2.157 15.667 -9.644 1.00 63.16 218 ILE A C 1
ATOM 1729 O O . ILE A 1 218 ? 2.102 16.680 -10.336 1.00 63.16 218 ILE A O 1
ATOM 1733 N N . THR A 1 219 ? 2.807 15.667 -8.476 1.00 60.78 219 THR A N 1
ATOM 1734 C CA . THR A 1 219 ? 3.472 16.852 -7.904 1.00 60.78 219 THR A CA 1
ATOM 1735 C C . THR A 1 219 ? 4.879 17.088 -8.486 1.00 60.78 219 THR A C 1
ATOM 1737 O O . THR A 1 219 ? 5.608 17.976 -8.043 1.00 60.78 219 THR A O 1
ATOM 1740 N N . GLY A 1 220 ? 5.326 16.267 -9.445 1.00 57.16 220 GLY A N 1
ATOM 1741 C CA . GLY A 1 220 ? 6.657 16.363 -10.058 1.00 57.16 220 GLY A CA 1
ATOM 1742 C C . GLY A 1 220 ? 7.810 16.123 -9.075 1.00 57.16 220 GLY A C 1
ATOM 1743 O O . GLY A 1 220 ? 8.930 16.606 -9.280 1.00 57.16 220 GLY A O 1
ATOM 1744 N N . SER A 1 221 ? 7.533 15.434 -7.961 1.00 54.59 221 SER A N 1
ATOM 1745 C CA . SER A 1 221 ? 8.506 15.153 -6.895 1.00 54.59 221 SER A CA 1
ATOM 1746 C C . SER A 1 221 ? 9.129 13.753 -6.998 1.00 54.59 221 SER A C 1
ATOM 1748 O O . SER A 1 221 ? 10.227 13.537 -6.482 1.00 54.59 221 SER A O 1
ATOM 1750 N N . HIS A 1 222 ? 8.494 12.831 -7.732 1.00 55.75 222 HIS A N 1
ATOM 1751 C CA . HIS A 1 222 ? 8.987 11.475 -7.992 1.00 55.75 222 HIS A CA 1
ATOM 1752 C C . HIS A 1 222 ? 9.983 11.416 -9.155 1.00 55.75 222 HIS A C 1
ATOM 1754 O O . HIS A 1 222 ? 9.726 10.838 -10.204 1.00 55.75 222 HIS A O 1
ATOM 1760 N N . THR A 1 223 ? 11.163 12.002 -8.966 1.00 55.59 223 THR A N 1
ATOM 1761 C CA . THR A 1 223 ? 12.281 11.855 -9.918 1.00 55.59 223 THR A CA 1
ATOM 1762 C C . THR A 1 223 ? 13.339 10.856 -9.439 1.00 55.59 223 THR A C 1
ATOM 1764 O O . THR A 1 223 ? 14.424 10.772 -10.017 1.00 55.59 223 THR A O 1
ATOM 1767 N N . MET A 1 224 ? 13.063 10.120 -8.357 1.00 58.84 224 MET A N 1
ATOM 1768 C CA . MET A 1 224 ? 13.968 9.118 -7.794 1.00 58.84 224 MET A CA 1
ATOM 1769 C C . MET A 1 224 ? 13.575 7.725 -8.282 1.00 58.84 224 MET A C 1
ATOM 1771 O O . MET A 1 224 ? 12.457 7.281 -8.038 1.00 58.84 224 MET A O 1
ATOM 1775 N N . CYS A 1 225 ? 14.512 7.048 -8.942 1.00 62.62 225 CYS A N 1
ATOM 1776 C CA . CYS A 1 225 ? 14.352 5.669 -9.388 1.00 62.62 225 CYS A CA 1
ATOM 1777 C C . CYS A 1 225 ? 15.042 4.730 -8.401 1.00 62.62 225 CYS A C 1
ATOM 1779 O O . CYS A 1 225 ? 16.193 4.958 -8.018 1.00 62.62 225 CYS A O 1
ATOM 1781 N N . GLY A 1 226 ? 14.324 3.697 -7.985 1.00 61.84 226 GLY A N 1
ATOM 1782 C CA . GLY A 1 226 ? 14.782 2.674 -7.057 1.00 61.84 226 GLY A CA 1
ATOM 1783 C C . GLY A 1 226 ? 13.866 1.463 -7.138 1.00 61.84 226 GLY A C 1
ATOM 1784 O O . GLY A 1 226 ? 12.960 1.429 -7.966 1.00 61.84 226 GLY A O 1
ATOM 1785 N N . ASP A 1 227 ? 14.103 0.482 -6.284 1.00 58.91 227 ASP A N 1
ATOM 1786 C CA . ASP A 1 227 ? 13.386 -0.787 -6.341 1.00 58.91 227 ASP A CA 1
ATOM 1787 C C . ASP A 1 227 ? 11.945 -0.639 -5.859 1.00 58.91 227 ASP A C 1
ATOM 1789 O O . ASP A 1 227 ? 11.667 -0.010 -4.839 1.00 58.91 227 ASP A O 1
ATOM 1793 N N . TYR A 1 228 ? 11.008 -1.214 -6.609 1.00 66.31 228 TYR A N 1
ATOM 1794 C CA . TYR A 1 228 ? 9.573 -1.030 -6.381 1.00 66.31 228 TYR A CA 1
ATOM 1795 C C . TYR A 1 228 ? 8.935 -2.141 -5.537 1.00 66.31 228 TYR A C 1
ATOM 1797 O O . TYR A 1 228 ? 7.712 -2.116 -5.353 1.00 66.31 228 TYR A O 1
ATOM 1805 N N . LEU A 1 229 ? 9.737 -3.064 -4.973 1.00 69.44 229 LEU A N 1
ATOM 1806 C CA . LEU A 1 229 ? 9.217 -4.177 -4.177 1.00 69.44 229 LEU A CA 1
ATOM 1807 C C . LEU A 1 229 ? 8.382 -3.635 -3.016 1.00 69.44 229 LEU A C 1
ATOM 1809 O O . LEU A 1 229 ? 8.902 -2.957 -2.124 1.00 69.44 229 LEU A O 1
ATOM 1813 N N . TYR A 1 230 ? 7.097 -4.001 -3.043 1.00 78.06 230 TYR A N 1
ATOM 1814 C CA . TYR A 1 230 ? 6.022 -3.492 -2.189 1.00 78.06 230 TYR A CA 1
ATOM 1815 C C . TYR A 1 230 ? 5.547 -2.067 -2.559 1.00 78.06 230 TYR A C 1
ATOM 1817 O O . TYR A 1 230 ? 6.087 -1.052 -2.102 1.00 78.06 230 TYR A O 1
ATOM 1825 N N . SER A 1 231 ? 4.477 -1.981 -3.368 1.00 86.88 231 SER A N 1
ATOM 1826 C CA . SER A 1 231 ? 3.908 -0.715 -3.871 1.00 86.88 231 SER A CA 1
ATOM 1827 C C . SER A 1 231 ? 3.273 0.140 -2.764 1.00 86.88 231 SER A C 1
ATOM 1829 O O . SER A 1 231 ? 2.250 -0.221 -2.183 1.00 86.88 231 SER A O 1
ATOM 1831 N N . GLY A 1 232 ? 3.825 1.335 -2.518 1.00 88.19 232 GLY A N 1
ATOM 1832 C CA . GLY A 1 232 ? 3.300 2.273 -1.516 1.00 88.19 232 GLY A CA 1
ATOM 1833 C C . GLY A 1 232 ? 1.903 2.822 -1.823 1.00 88.19 232 GLY A C 1
ATOM 1834 O O . GLY A 1 232 ? 1.114 3.022 -0.903 1.00 88.19 232 GLY A O 1
ATOM 1835 N N . HIS A 1 233 ? 1.562 3.015 -3.101 1.00 89.56 233 HIS A N 1
ATOM 1836 C CA . HIS A 1 233 ? 0.218 3.444 -3.507 1.00 89.56 233 HIS A CA 1
ATOM 1837 C C . HIS A 1 233 ? -0.824 2.384 -3.159 1.00 89.56 233 HIS A C 1
ATOM 1839 O O . HIS A 1 233 ? -1.846 2.691 -2.547 1.00 89.56 233 HIS A O 1
ATOM 1845 N N . THR A 1 234 ? -0.515 1.119 -3.455 1.00 93.06 234 THR A N 1
ATOM 1846 C CA . THR A 1 234 ? -1.367 -0.015 -3.082 1.00 93.06 234 THR A CA 1
ATOM 1847 C C . THR A 1 234 ? -1.551 -0.087 -1.566 1.00 93.06 234 THR A C 1
ATOM 1849 O O . THR A 1 234 ? -2.669 -0.268 -1.085 1.00 93.06 234 THR A O 1
ATOM 1852 N N . VAL A 1 235 ? -0.479 0.118 -0.794 1.00 94.44 235 VAL A N 1
ATOM 1853 C CA . VAL A 1 235 ? -0.531 0.158 0.678 1.00 94.44 235 VAL A CA 1
ATOM 1854 C C . VAL A 1 235 ? -1.471 1.247 1.170 1.00 94.44 235 VAL A C 1
ATOM 1856 O O . VAL A 1 235 ? -2.356 0.969 1.973 1.00 94.44 235 VAL A O 1
ATOM 1859 N N . MET A 1 236 ? -1.324 2.476 0.675 1.00 93.81 236 MET A N 1
ATOM 1860 C CA . MET A 1 236 ? -2.159 3.592 1.116 1.00 93.81 236 MET A CA 1
ATOM 1861 C C . MET A 1 236 ? -3.617 3.430 0.695 1.00 93.81 236 MET A C 1
ATOM 1863 O O . MET A 1 236 ? -4.501 3.666 1.517 1.00 93.81 236 MET A O 1
ATOM 1867 N N . LEU A 1 237 ? -3.894 2.980 -0.531 1.00 94.81 237 LEU A N 1
ATOM 1868 C CA . LEU A 1 237 ? -5.259 2.738 -1.012 1.00 94.81 237 LEU A CA 1
ATOM 1869 C C . LEU A 1 237 ? -5.970 1.652 -0.199 1.00 94.81 237 LEU A C 1
ATOM 1871 O O . LEU A 1 237 ? -7.127 1.822 0.195 1.00 94.81 237 LEU A O 1
ATOM 1875 N N . THR A 1 238 ? -5.284 0.538 0.063 1.00 96.12 238 THR A N 1
ATOM 1876 C CA . THR A 1 238 ? -5.854 -0.593 0.807 1.00 96.12 238 THR A CA 1
ATOM 1877 C C . THR A 1 238 ? -6.007 -0.268 2.289 1.00 96.12 238 THR A C 1
ATOM 1879 O O . THR A 1 238 ? -7.083 -0.476 2.850 1.00 96.12 238 THR A O 1
ATOM 1882 N N . LEU A 1 239 ? -4.976 0.298 2.924 1.00 96.62 239 LEU A N 1
ATOM 1883 C CA . LEU A 1 239 ? -4.995 0.633 4.346 1.00 96.62 239 LEU A CA 1
ATOM 1884 C C . LEU A 1 239 ? -6.052 1.692 4.662 1.00 96.62 239 LEU A C 1
ATOM 1886 O O . LEU A 1 239 ? -6.829 1.518 5.600 1.00 96.62 239 LEU A O 1
ATOM 1890 N N . THR A 1 240 ? -6.116 2.761 3.864 1.00 95.94 240 THR A N 1
ATOM 1891 C CA . THR A 1 240 ? -7.106 3.833 4.040 1.00 95.94 240 THR A CA 1
ATOM 1892 C C . THR A 1 240 ? -8.528 3.284 3.948 1.00 95.94 240 THR A C 1
ATOM 1894 O O . THR A 1 240 ? -9.352 3.575 4.813 1.00 95.94 240 THR A O 1
ATOM 1897 N N . TYR A 1 241 ? -8.817 2.423 2.965 1.00 96.38 241 TYR A N 1
ATOM 1898 C CA . TYR A 1 241 ? -10.124 1.771 2.859 1.00 96.38 241 TYR A CA 1
ATOM 1899 C C . TYR A 1 241 ? -10.456 0.900 4.084 1.00 96.38 241 TYR A C 1
ATOM 1901 O O . TYR A 1 241 ? -11.568 0.982 4.613 1.00 96.38 241 TYR A O 1
ATOM 1909 N N . LEU A 1 242 ? -9.505 0.089 4.566 1.00 96.81 242 LEU A N 1
ATOM 1910 C CA . LEU A 1 242 ? -9.710 -0.759 5.748 1.00 96.81 242 LEU A CA 1
ATOM 1911 C C . LEU A 1 242 ? -10.029 0.074 6.995 1.00 96.81 242 LEU A C 1
ATOM 1913 O O . LEU A 1 242 ? -10.961 -0.251 7.728 1.00 96.81 242 LEU A O 1
ATOM 1917 N N . PHE A 1 243 ? -9.312 1.180 7.199 1.00 95.56 243 PHE A N 1
ATOM 1918 C CA . PHE A 1 243 ? -9.566 2.111 8.297 1.00 95.56 243 PHE A CA 1
ATOM 1919 C C . PHE A 1 243 ? -10.922 2.814 8.175 1.00 95.56 243 PHE A C 1
ATOM 1921 O O . PHE A 1 243 ? -11.656 2.897 9.164 1.00 95.56 243 PHE A O 1
ATOM 1928 N N . ILE A 1 244 ? -11.292 3.263 6.969 1.00 94.44 244 ILE A N 1
ATOM 1929 C CA . ILE A 1 244 ? -12.621 3.827 6.702 1.00 94.44 244 ILE A CA 1
ATOM 1930 C C . ILE A 1 244 ? -13.699 2.823 7.114 1.00 94.44 244 ILE A C 1
ATOM 1932 O O . ILE A 1 244 ? -14.588 3.170 7.892 1.00 94.44 244 ILE A O 1
ATOM 1936 N N . LYS A 1 245 ? -13.598 1.577 6.640 1.00 94.31 245 LYS A N 1
ATOM 1937 C CA . LYS A 1 245 ? -14.576 0.515 6.900 1.00 94.31 245 LYS A CA 1
ATOM 1938 C C . LYS A 1 245 ? -14.664 0.140 8.381 1.00 94.31 245 LYS A C 1
ATOM 1940 O O . LYS A 1 245 ? -15.766 -0.052 8.894 1.00 94.31 245 LYS A O 1
ATOM 1945 N N . GLU A 1 246 ? -13.530 0.035 9.069 1.00 93.81 246 GLU A N 1
ATOM 1946 C CA . GLU A 1 246 ? -13.481 -0.385 10.474 1.00 93.81 246 GLU A CA 1
ATOM 1947 C C . GLU A 1 246 ? -14.082 0.664 11.411 1.00 93.81 246 GLU A C 1
ATOM 1949 O O . GLU A 1 246 ? -14.881 0.337 12.293 1.00 93.81 246 GLU A O 1
ATOM 1954 N N . TYR A 1 247 ? -13.760 1.937 11.182 1.00 91.38 247 TYR A N 1
ATOM 1955 C CA . TYR A 1 247 ? -14.185 3.033 12.050 1.00 91.38 247 TYR A CA 1
ATOM 1956 C C . TYR A 1 247 ? -15.490 3.706 11.616 1.00 91.38 247 TYR A C 1
ATOM 1958 O O . TYR A 1 247 ? -15.899 4.674 12.252 1.00 91.38 247 TYR A O 1
ATOM 1966 N N . SER A 1 248 ? -16.169 3.178 10.591 1.00 90.75 248 SER A N 1
ATOM 1967 C CA . SER A 1 248 ? -17.448 3.691 10.093 1.00 90.75 248 SER A CA 1
ATOM 1968 C C . SER A 1 248 ? -18.658 2.827 10.505 1.00 90.75 248 SER A C 1
ATOM 1970 O O . SER A 1 248 ? -18.542 1.600 10.654 1.00 90.75 248 SER A O 1
ATOM 1972 N N . PRO A 1 249 ? -19.848 3.422 10.746 1.00 88.06 249 PRO A N 1
ATOM 1973 C CA . PRO A 1 249 ? -21.056 2.684 11.090 1.00 88.06 249 PRO A CA 1
ATOM 1974 C C . PRO A 1 249 ? -21.483 1.764 9.947 1.00 88.06 249 PRO A C 1
ATOM 1976 O O . PRO A 1 249 ? -21.539 2.174 8.789 1.00 88.06 249 PRO A O 1
ATOM 1979 N N . LYS A 1 250 ? -21.886 0.531 10.276 1.00 85.19 250 LYS A N 1
ATOM 1980 C CA . LYS A 1 250 ? -22.331 -0.470 9.286 1.00 85.19 250 LYS A CA 1
ATOM 1981 C C . LYS A 1 250 ? -23.571 -0.041 8.484 1.00 85.19 250 LYS A C 1
ATOM 1983 O O . LYS A 1 250 ? -23.822 -0.583 7.417 1.00 85.19 250 LYS A O 1
ATOM 1988 N N . ARG A 1 251 ? -24.338 0.940 8.980 1.00 88.25 251 ARG A N 1
ATOM 1989 C CA . ARG A 1 251 ? -25.532 1.483 8.311 1.00 88.25 251 ARG A CA 1
ATOM 1990 C C . ARG A 1 251 ? -25.197 2.208 7.000 1.00 88.25 251 ARG A C 1
ATOM 1992 O O . ARG A 1 251 ? -26.016 2.204 6.087 1.00 88.25 251 ARG A O 1
ATOM 1999 N N . PHE A 1 252 ? -24.003 2.789 6.879 1.00 88.31 252 PHE A N 1
ATOM 2000 C CA . PHE A 1 252 ? -23.569 3.515 5.681 1.00 88.31 252 PHE A CA 1
ATOM 2001 C C . PHE A 1 252 ? -22.906 2.585 4.655 1.00 88.31 252 PHE A C 1
ATOM 2003 O O . PHE A 1 252 ? -21.793 2.823 4.195 1.00 88.31 252 PHE A O 1
ATOM 2010 N N . TRP A 1 253 ? -23.598 1.509 4.279 1.00 90.50 253 TRP A N 1
ATOM 2011 C CA . TRP A 1 253 ? -23.061 0.500 3.363 1.00 90.50 253 TRP A CA 1
ATOM 2012 C C . TRP A 1 253 ? -22.739 1.071 1.967 1.00 90.50 253 TRP A C 1
ATOM 2014 O O . TRP A 1 253 ? -21.716 0.713 1.392 1.00 90.50 253 TRP A O 1
ATOM 2024 N N . ILE A 1 254 ? -23.541 2.021 1.462 1.00 93.19 254 ILE A N 1
ATOM 2025 C CA . ILE A 1 254 ? -23.289 2.721 0.184 1.00 93.19 254 ILE A CA 1
ATOM 2026 C C . ILE A 1 254 ? -21.948 3.461 0.224 1.00 93.19 254 ILE A C 1
ATOM 2028 O O . ILE A 1 254 ? -21.154 3.366 -0.707 1.00 93.19 254 ILE A O 1
ATOM 2032 N N . TYR A 1 255 ? -21.663 4.154 1.327 1.00 92.94 255 TYR A N 1
ATOM 2033 C CA . TYR A 1 255 ? -20.392 4.847 1.527 1.00 92.94 255 TYR A CA 1
ATOM 2034 C C . TYR A 1 255 ? -19.209 3.867 1.497 1.00 92.94 255 TYR A C 1
ATOM 2036 O O . TYR A 1 255 ? -18.207 4.129 0.834 1.00 92.94 255 TYR A O 1
ATOM 2044 N N . HIS A 1 256 ? -19.343 2.695 2.132 1.00 93.81 256 HIS A N 1
ATOM 2045 C CA . HIS A 1 256 ? -18.304 1.658 2.082 1.00 93.81 256 HIS A CA 1
ATOM 2046 C C . HIS A 1 256 ? -18.101 1.099 0.677 1.00 93.81 256 HIS A C 1
ATOM 2048 O O . HIS A 1 256 ? -16.956 0.855 0.305 1.00 93.81 256 HIS A O 1
ATOM 2054 N N . TRP A 1 257 ? -19.170 0.916 -0.100 1.00 95.25 257 TRP A N 1
ATOM 2055 C CA . TRP A 1 257 ? -19.067 0.491 -1.497 1.00 95.25 257 TRP A CA 1
ATOM 2056 C C . TRP A 1 257 ? -18.370 1.533 -2.361 1.00 95.25 257 TRP A C 1
ATOM 2058 O O . TRP A 1 257 ? -17.465 1.175 -3.103 1.00 95.25 257 TRP A O 1
ATOM 2068 N N . ILE A 1 258 ? -18.714 2.814 -2.217 1.00 94.75 258 ILE A N 1
ATOM 2069 C CA . ILE A 1 258 ? -18.051 3.899 -2.951 1.00 94.75 258 ILE A CA 1
ATOM 2070 C C . ILE A 1 258 ? -16.549 3.914 -2.633 1.00 94.75 258 ILE A C 1
ATOM 2072 O O . ILE A 1 258 ? -15.726 3.868 -3.545 1.00 94.75 258 ILE A O 1
ATOM 2076 N N . CYS A 1 259 ? -16.172 3.911 -1.350 1.00 95.69 259 CYS A N 1
ATOM 2077 C CA . CYS A 1 259 ? -14.764 3.887 -0.947 1.00 95.69 259 CYS A CA 1
ATOM 2078 C C . CYS A 1 259 ? -14.034 2.612 -1.398 1.00 95.69 259 CYS A C 1
ATOM 2080 O O . CYS A 1 259 ? -12.856 2.675 -1.750 1.00 95.69 259 CYS A O 1
ATOM 2082 N N . TRP A 1 260 ? -14.720 1.464 -1.401 1.00 96.19 260 TRP A N 1
ATOM 2083 C CA . TRP A 1 260 ? -14.172 0.215 -1.926 1.00 96.19 260 TRP A CA 1
ATOM 2084 C C . TRP A 1 260 ? -13.897 0.320 -3.425 1.00 96.19 260 TRP A C 1
ATOM 2086 O O . TRP A 1 260 ? -12.795 -0.008 -3.854 1.00 96.19 260 TRP A O 1
ATOM 2096 N N . THR A 1 261 ? -14.850 0.841 -4.202 1.00 94.88 261 THR A N 1
ATOM 2097 C CA . THR A 1 261 ? -14.698 1.044 -5.646 1.00 94.88 261 THR A CA 1
ATOM 2098 C C . THR A 1 261 ? -13.541 1.990 -5.949 1.00 94.88 261 THR A C 1
ATOM 2100 O O . THR A 1 261 ? -12.719 1.664 -6.795 1.00 94.88 261 THR A O 1
ATOM 2103 N N . PHE A 1 262 ? -13.396 3.106 -5.223 1.00 93.81 262 PHE A N 1
ATOM 2104 C CA . PHE A 1 262 ? -12.239 4.000 -5.382 1.00 93.81 262 PHE A CA 1
ATOM 2105 C C . PHE A 1 262 ? -10.902 3.285 -5.141 1.00 93.81 262 PHE A C 1
ATOM 2107 O O . PHE A 1 262 ? -9.964 3.449 -5.921 1.00 93.81 262 PHE A O 1
ATOM 2114 N N . SER A 1 263 ? -10.818 2.463 -4.089 1.00 95.19 263 SER A N 1
ATOM 2115 C CA . SER A 1 263 ? -9.620 1.671 -3.788 1.00 95.19 263 SER A CA 1
ATOM 2116 C C . SER A 1 263 ? -9.342 0.626 -4.880 1.00 95.19 263 SER A C 1
ATOM 2118 O O . SER A 1 263 ? -8.221 0.535 -5.377 1.00 95.19 263 SER A O 1
ATOM 2120 N N . ALA A 1 264 ? -10.369 -0.111 -5.314 1.00 95.19 264 ALA A N 1
ATOM 2121 C CA . ALA A 1 264 ? -10.263 -1.144 -6.342 1.00 95.19 264 ALA A CA 1
ATOM 2122 C C . ALA A 1 264 ? -9.874 -0.571 -7.714 1.00 95.19 264 ALA A C 1
ATOM 2124 O O . ALA A 1 264 ? -8.977 -1.106 -8.362 1.00 95.19 264 ALA A O 1
ATOM 2125 N N . VAL A 1 265 ? -10.493 0.540 -8.127 1.00 94.69 265 VAL A N 1
ATOM 2126 C CA . VAL A 1 265 ? -10.145 1.255 -9.364 1.00 94.69 265 VAL A CA 1
ATOM 2127 C C . VAL A 1 265 ? -8.712 1.770 -9.291 1.00 94.69 265 VAL A C 1
ATOM 2129 O O . VAL A 1 265 ? -7.967 1.584 -10.244 1.00 94.69 265 VAL A O 1
ATOM 2132 N N . GLY A 1 266 ? -8.285 2.346 -8.161 1.00 92.38 266 GLY A N 1
ATOM 2133 C CA . GLY A 1 266 ? -6.896 2.772 -7.975 1.00 92.38 266 GLY A CA 1
ATOM 2134 C C . GLY A 1 266 ? -5.897 1.624 -8.162 1.00 92.38 266 GLY A C 1
ATOM 2135 O O . GLY A 1 266 ? -4.959 1.753 -8.941 1.00 92.38 266 GLY A O 1
ATOM 2136 N N . ILE A 1 267 ? -6.133 0.471 -7.527 1.00 92.38 267 ILE A N 1
ATOM 2137 C CA . ILE A 1 267 ? -5.266 -0.715 -7.660 1.00 92.38 267 ILE A CA 1
ATOM 2138 C C . ILE A 1 267 ? -5.267 -1.255 -9.096 1.00 92.38 267 ILE A C 1
ATOM 2140 O O . ILE A 1 267 ? -4.215 -1.610 -9.622 1.00 92.38 267 ILE A O 1
ATOM 2144 N N . PHE A 1 268 ? -6.429 -1.300 -9.747 1.00 92.19 268 PHE A N 1
ATOM 2145 C CA . PHE A 1 268 ? -6.534 -1.717 -11.143 1.00 92.19 268 PHE A CA 1
ATOM 2146 C C . PHE A 1 268 ? -5.759 -0.777 -12.076 1.00 92.19 268 PHE A C 1
ATOM 2148 O O . PHE A 1 268 ? -5.008 -1.242 -12.927 1.00 92.19 268 PHE A O 1
ATOM 2155 N N . CYS A 1 269 ? -5.863 0.536 -11.867 1.00 89.81 269 CYS A N 1
ATOM 2156 C CA . CYS A 1 269 ? -5.103 1.538 -12.608 1.00 89.81 269 CYS A CA 1
ATOM 2157 C C . CYS A 1 269 ? -3.585 1.412 -12.402 1.00 89.81 269 CYS A C 1
ATOM 2159 O O . CYS A 1 269 ? -2.847 1.614 -13.359 1.00 89.81 269 CYS A O 1
ATOM 2161 N N . ILE A 1 270 ? -3.112 1.027 -11.205 1.00 87.69 270 ILE A N 1
ATOM 2162 C CA . ILE A 1 270 ? -1.686 0.721 -10.970 1.00 87.69 270 ILE A CA 1
ATOM 2163 C C . ILE A 1 270 ? -1.223 -0.433 -11.864 1.00 87.69 270 ILE A C 1
ATOM 2165 O O . ILE A 1 270 ? -0.149 -0.361 -12.452 1.00 87.69 270 ILE A O 1
ATOM 2169 N N . LEU A 1 271 ? -2.027 -1.495 -11.963 1.00 87.75 271 LEU A N 1
ATOM 2170 C CA . LEU A 1 271 ? -1.700 -2.651 -12.797 1.00 87.75 271 LEU A CA 1
ATOM 2171 C C . LEU A 1 271 ? -1.734 -2.302 -14.289 1.00 87.75 271 LEU A C 1
ATOM 2173 O O . LEU A 1 271 ? -0.848 -2.725 -15.022 1.00 87.75 271 LEU A O 1
ATOM 2177 N N . LEU A 1 272 ? -2.722 -1.510 -14.722 1.00 85.75 272 LEU A N 1
ATOM 2178 C CA . LEU A 1 272 ? -2.839 -1.049 -16.110 1.00 85.75 272 LEU A CA 1
ATOM 2179 C C . LEU A 1 272 ? -1.708 -0.111 -16.536 1.00 85.75 272 LEU A C 1
ATOM 2181 O O . LEU A 1 272 ? -1.317 -0.128 -17.699 1.00 85.75 272 LEU A O 1
ATOM 2185 N N . ALA A 1 273 ? -1.201 0.711 -15.619 1.00 78.94 273 ALA A N 1
ATOM 2186 C CA . ALA A 1 273 ? -0.079 1.597 -15.899 1.00 78.94 273 ALA A CA 1
ATOM 2187 C C . ALA A 1 273 ? 1.241 0.830 -16.087 1.00 78.94 273 ALA A C 1
ATOM 2189 O O . ALA A 1 273 ? 2.196 1.403 -16.587 1.00 78.94 273 ALA A O 1
ATOM 2190 N N . HIS A 1 274 ? 1.313 -0.445 -15.673 1.00 75.44 274 HIS A N 1
ATOM 2191 C CA . HIS A 1 274 ? 2.535 -1.261 -15.681 1.00 75.44 274 HIS A CA 1
ATOM 2192 C C . HIS A 1 274 ? 3.737 -0.642 -14.925 1.00 75.44 274 HIS A C 1
ATOM 2194 O O . HIS A 1 274 ? 4.836 -1.187 -14.956 1.00 75.44 274 HIS A O 1
ATOM 2200 N N . ASP A 1 275 ? 3.513 0.418 -14.139 1.00 66.94 275 ASP A N 1
ATOM 2201 C CA . ASP A 1 275 ? 4.527 1.100 -13.318 1.00 66.94 275 ASP A CA 1
ATOM 2202 C C . ASP A 1 275 ? 5.012 0.274 -12.116 1.00 66.94 275 ASP A C 1
ATOM 2204 O O . ASP A 1 275 ? 6.014 0.599 -11.477 1.00 66.94 275 ASP A O 1
ATOM 2208 N N . HIS A 1 276 ? 4.293 -0.794 -11.778 1.00 76.00 276 HIS A N 1
ATOM 2209 C CA . HIS A 1 276 ? 4.631 -1.727 -10.713 1.00 76.00 276 HIS A CA 1
ATOM 2210 C C . HIS A 1 276 ? 4.488 -3.155 -11.222 1.00 76.00 276 HIS A C 1
ATOM 2212 O O . HIS A 1 276 ? 3.542 -3.471 -11.950 1.00 76.00 276 HIS A O 1
ATOM 2218 N N . TYR A 1 277 ? 5.367 -4.054 -10.773 1.00 82.50 277 TYR A N 1
ATOM 2219 C CA . TYR A 1 277 ? 5.140 -5.468 -11.030 1.00 82.50 277 TYR A CA 1
ATOM 2220 C C . TYR A 1 277 ? 3.856 -5.905 -10.325 1.00 82.50 277 TYR A C 1
ATOM 2222 O O . TYR A 1 277 ? 3.543 -5.475 -9.212 1.00 82.50 277 TYR A O 1
ATOM 2230 N N . THR A 1 278 ? 3.126 -6.831 -10.941 1.00 86.25 278 THR A N 1
ATOM 2231 C CA . THR A 1 278 ? 1.948 -7.456 -10.323 1.00 86.25 278 THR A CA 1
ATOM 2232 C C . THR A 1 278 ? 2.288 -8.039 -8.945 1.00 86.25 278 THR A C 1
ATOM 2234 O O . THR A 1 278 ? 1.487 -7.938 -8.015 1.00 86.25 278 THR A O 1
ATOM 2237 N N . VAL A 1 279 ? 3.509 -8.570 -8.778 1.00 87.69 279 VAL A N 1
ATOM 2238 C CA . VAL A 1 279 ? 4.013 -9.071 -7.492 1.00 87.69 279 VAL A CA 1
ATOM 2239 C C . VAL A 1 279 ? 4.083 -7.969 -6.430 1.00 87.69 279 VAL A C 1
ATOM 2241 O O . VAL A 1 279 ? 3.701 -8.214 -5.287 1.00 87.69 279 VAL A O 1
ATOM 2244 N N . ASP A 1 280 ? 4.459 -6.740 -6.795 1.00 88.94 280 ASP A N 1
ATOM 2245 C CA . ASP A 1 280 ? 4.552 -5.610 -5.863 1.00 88.94 280 ASP A CA 1
ATOM 2246 C C . ASP A 1 280 ? 3.181 -5.263 -5.285 1.00 88.94 280 ASP A C 1
ATOM 2248 O O . ASP A 1 280 ? 3.075 -4.931 -4.103 1.00 88.94 280 ASP A O 1
ATOM 2252 N N . VAL A 1 281 ? 2.132 -5.364 -6.108 1.00 91.19 281 VAL A N 1
ATOM 2253 C CA . VAL A 1 281 ? 0.734 -5.109 -5.733 1.00 91.19 281 VAL A CA 1
ATOM 2254 C C . VAL A 1 281 ? 0.180 -6.243 -4.868 1.00 91.19 281 VAL A C 1
ATOM 2256 O O . VAL A 1 281 ? -0.454 -5.991 -3.842 1.00 91.19 281 VAL A O 1
ATOM 2259 N N . VAL A 1 282 ? 0.447 -7.500 -5.230 1.00 92.19 282 VAL A N 1
ATOM 2260 C CA . VAL A 1 282 ? -0.025 -8.669 -4.468 1.00 92.19 282 VAL A CA 1
ATOM 2261 C C . VAL A 1 282 ? 0.629 -8.727 -3.089 1.00 92.19 282 VAL A C 1
ATOM 2263 O O . VAL A 1 282 ? -0.068 -8.895 -2.084 1.00 92.19 282 VAL A O 1
ATOM 2266 N N . VAL A 1 283 ? 1.950 -8.534 -3.014 1.00 92.25 283 VAL A N 1
ATOM 2267 C CA . VAL A 1 283 ? 2.666 -8.488 -1.733 1.00 92.25 283 VAL A CA 1
ATOM 2268 C C . VAL A 1 283 ? 2.187 -7.280 -0.918 1.00 92.25 283 VAL A C 1
ATOM 2270 O O . VAL A 1 283 ? 1.872 -7.463 0.260 1.00 92.25 283 VAL A O 1
ATOM 2273 N N . ALA A 1 284 ? 2.022 -6.096 -1.542 1.00 92.62 284 ALA A N 1
ATOM 2274 C CA . ALA A 1 284 ? 1.414 -4.893 -0.940 1.00 92.62 284 ALA A CA 1
ATOM 2275 C C . ALA A 1 284 ? 0.090 -5.170 -0.236 1.00 92.62 284 ALA A C 1
ATOM 2277 O O . ALA A 1 284 ? -0.073 -4.900 0.959 1.00 92.62 284 ALA A O 1
ATOM 2278 N N . TYR A 1 285 ? -0.845 -5.757 -0.973 1.00 94.69 285 TYR A N 1
ATOM 2279 C CA . TYR A 1 285 ? -2.147 -6.132 -0.456 1.00 94.69 285 TYR A CA 1
ATOM 2280 C C . TYR A 1 285 ? -2.039 -7.143 0.694 1.00 94.69 285 TYR A C 1
ATOM 2282 O O . TYR A 1 285 ? -2.717 -7.005 1.720 1.00 94.69 285 TYR A O 1
ATOM 2290 N N . PHE A 1 286 ? -1.168 -8.148 0.557 1.00 95.31 286 PHE A N 1
ATOM 2291 C CA . PHE A 1 286 ? -1.007 -9.196 1.556 1.00 95.31 286 PHE A CA 1
ATOM 2292 C C . PHE A 1 286 ? -0.510 -8.629 2.888 1.00 95.31 286 PHE A C 1
ATOM 2294 O O . PHE A 1 286 ? -1.228 -8.707 3.885 1.00 95.31 286 PHE A O 1
ATOM 2301 N N . ILE A 1 287 ? 0.669 -8.007 2.930 1.00 94.69 287 ILE A N 1
ATOM 2302 C CA . ILE A 1 287 ? 1.248 -7.536 4.200 1.00 94.69 287 ILE A CA 1
ATOM 2303 C C . ILE A 1 287 ? 0.347 -6.474 4.848 1.00 94.69 287 ILE A C 1
ATOM 2305 O O . ILE A 1 287 ? 0.111 -6.550 6.055 1.00 94.69 287 ILE A O 1
ATOM 2309 N N . THR A 1 288 ? -0.232 -5.553 4.063 1.00 96.19 288 THR A N 1
ATOM 2310 C CA . THR A 1 288 ? -1.141 -4.516 4.585 1.00 96.19 288 THR A CA 1
ATOM 2311 C C . THR A 1 288 ? -2.346 -5.125 5.297 1.00 96.19 288 THR A C 1
ATOM 2313 O O . THR A 1 288 ? -2.624 -4.790 6.449 1.00 96.19 288 THR A O 1
ATOM 2316 N N . THR A 1 289 ? -3.050 -6.051 4.639 1.00 96.25 289 THR A N 1
ATOM 2317 C CA . THR A 1 289 ? -4.243 -6.684 5.219 1.00 96.25 289 THR A CA 1
ATOM 2318 C C . THR A 1 289 ? -3.902 -7.517 6.453 1.00 96.25 289 THR A C 1
ATOM 2320 O O . THR A 1 289 ? -4.593 -7.404 7.463 1.00 96.25 289 THR A O 1
ATOM 2323 N N . ARG A 1 290 ? -2.825 -8.319 6.425 1.00 95.94 290 ARG A N 1
ATOM 2324 C CA . ARG A 1 290 ? -2.448 -9.175 7.567 1.00 95.94 290 ARG A CA 1
ATOM 2325 C C . ARG A 1 290 ? -2.044 -8.338 8.771 1.00 95.94 290 ARG A C 1
ATOM 2327 O O . ARG A 1 290 ? -2.542 -8.590 9.865 1.00 95.94 290 ARG A O 1
ATOM 2334 N N . LEU A 1 291 ? -1.214 -7.315 8.569 1.00 95.44 291 LEU A N 1
ATOM 2335 C CA . LEU A 1 291 ? -0.811 -6.431 9.657 1.00 95.44 291 LEU A CA 1
ATOM 2336 C C . LEU A 1 291 ? -2.016 -5.698 10.255 1.00 95.44 291 LEU A C 1
ATOM 2338 O O . LEU A 1 291 ? -2.133 -5.629 11.477 1.00 95.44 291 LEU A O 1
ATOM 2342 N N . PHE A 1 292 ? -2.934 -5.207 9.415 1.00 96.50 292 PHE A N 1
ATOM 2343 C CA . PHE A 1 292 ? -4.159 -4.555 9.873 1.00 96.50 292 PHE A CA 1
ATOM 2344 C C . PHE A 1 292 ? -4.996 -5.472 10.772 1.00 96.50 292 PHE A C 1
ATOM 2346 O O . PHE A 1 292 ? -5.361 -5.075 11.881 1.00 96.50 292 PHE A O 1
ATOM 2353 N N . TRP A 1 293 ? -5.271 -6.700 10.323 1.00 94.69 293 TRP A N 1
ATOM 2354 C CA . TRP A 1 293 ? -6.090 -7.644 11.081 1.00 94.69 293 TRP A CA 1
ATOM 2355 C C . TRP A 1 293 ? -5.393 -8.140 12.345 1.00 94.69 293 TRP A C 1
ATOM 2357 O O . TRP A 1 293 ? -6.039 -8.198 13.389 1.00 94.69 293 TRP A O 1
ATOM 2367 N N . TRP A 1 294 ? -4.092 -8.438 12.304 1.00 92.94 294 TRP A N 1
ATOM 2368 C CA . TRP A 1 294 ? -3.334 -8.809 13.504 1.00 92.94 294 TRP A CA 1
ATOM 2369 C C . TRP A 1 294 ? -3.338 -7.692 14.541 1.00 92.94 294 TRP A C 1
ATOM 2371 O O . TRP A 1 294 ? -3.624 -7.946 15.710 1.00 92.94 294 TRP A O 1
ATOM 2381 N N . TYR A 1 295 ? -3.100 -6.452 14.109 1.00 93.75 295 TYR A N 1
ATOM 2382 C CA . TYR A 1 295 ? -3.130 -5.295 14.994 1.00 93.75 295 TYR A CA 1
ATOM 2383 C C . TYR A 1 295 ? -4.501 -5.130 15.659 1.00 93.75 295 TYR A C 1
ATOM 2385 O O . TYR A 1 295 ? -4.584 -5.045 16.881 1.00 93.75 295 TYR A O 1
ATOM 2393 N N . HIS A 1 296 ? -5.589 -5.134 14.881 1.00 92.88 296 HIS A N 1
ATOM 2394 C CA . HIS A 1 296 ? -6.938 -4.937 15.425 1.00 92.88 296 HIS A CA 1
ATOM 2395 C C . HIS A 1 296 ? -7.414 -6.122 16.270 1.00 92.88 296 HIS A C 1
ATOM 2397 O O . HIS A 1 296 ? -8.088 -5.912 17.274 1.00 92.88 296 HIS A O 1
ATOM 2403 N N . THR A 1 297 ? -7.018 -7.349 15.925 1.00 91.38 297 THR A N 1
ATOM 2404 C CA . THR A 1 297 ? -7.319 -8.542 16.733 1.00 91.38 297 THR A CA 1
ATOM 2405 C C . THR A 1 297 ? -6.688 -8.426 18.117 1.00 91.38 297 THR A C 1
ATOM 2407 O O . THR A 1 297 ? -7.378 -8.599 19.119 1.00 91.38 297 THR A O 1
ATOM 2410 N N . MET A 1 298 ? -5.408 -8.051 18.193 1.00 89.81 298 MET A N 1
ATOM 2411 C CA . MET A 1 298 ? -4.744 -7.826 19.480 1.00 89.81 298 MET A CA 1
ATOM 2412 C C . MET A 1 298 ? -5.287 -6.600 20.218 1.00 89.81 298 MET A C 1
ATOM 2414 O O . MET A 1 298 ? -5.400 -6.610 21.439 1.00 89.81 298 MET A O 1
ATOM 2418 N N . ALA A 1 299 ? -5.639 -5.534 19.499 1.00 89.12 299 ALA A N 1
ATOM 2419 C CA . ALA A 1 299 ? -6.155 -4.312 20.107 1.00 89.12 299 ALA A CA 1
ATOM 2420 C C . ALA A 1 299 ? -7.570 -4.483 20.690 1.00 89.12 299 ALA A C 1
ATOM 2422 O O . ALA A 1 299 ? -7.922 -3.785 21.642 1.00 89.12 299 ALA A O 1
ATOM 2423 N N . ASN A 1 300 ? -8.374 -5.388 20.128 1.00 88.38 300 ASN A N 1
ATOM 2424 C CA . ASN A 1 300 ? -9.757 -5.615 20.548 1.00 88.38 300 ASN A CA 1
ATOM 2425 C C . ASN A 1 300 ? -9.894 -6.733 21.594 1.00 88.38 300 ASN A C 1
ATOM 2427 O O . ASN A 1 300 ? -10.892 -6.747 22.311 1.00 88.38 300 ASN A O 1
ATOM 2431 N N . GLN A 1 301 ? -8.914 -7.636 21.704 1.00 86.50 301 GLN A N 1
ATOM 2432 C CA . GLN A 1 301 ? -8.928 -8.743 22.660 1.00 86.50 301 GLN A CA 1
ATOM 2433 C C . GLN A 1 301 ? -7.969 -8.485 23.829 1.00 86.50 301 GLN A C 1
ATOM 2435 O O . GLN A 1 301 ? -6.756 -8.432 23.639 1.00 86.50 301 GLN A O 1
ATOM 2440 N N . GLN A 1 302 ? -8.497 -8.389 25.053 1.00 82.38 302 GLN A N 1
ATOM 2441 C CA . GLN A 1 302 ? -7.696 -8.037 26.234 1.00 82.38 302 GLN A CA 1
ATOM 2442 C C . GLN A 1 302 ? -6.627 -9.092 26.557 1.00 82.38 302 GLN A C 1
ATOM 2444 O O . GLN A 1 302 ? -5.490 -8.741 26.859 1.00 82.38 302 GLN A O 1
ATOM 2449 N N . SER A 1 303 ? -6.949 -10.380 26.398 1.00 82.19 303 SER A N 1
ATOM 2450 C CA . SER A 1 303 ? -6.012 -11.481 26.672 1.00 82.19 303 SER A CA 1
ATOM 2451 C C . SER A 1 303 ? -4.770 -11.476 25.775 1.00 82.19 303 SER A C 1
ATOM 2453 O O . SER A 1 303 ? -3.738 -12.023 26.151 1.00 82.19 303 SER A O 1
ATOM 2455 N N . LEU A 1 304 ? -4.837 -10.838 24.600 1.00 83.12 304 LEU A N 1
ATOM 2456 C CA . LEU A 1 304 ? -3.704 -10.729 23.678 1.00 83.12 304 LEU A CA 1
ATOM 2457 C C . LEU A 1 304 ? -2.806 -9.512 23.963 1.00 83.12 304 LEU A C 1
ATOM 2459 O O . LEU A 1 304 ? -1.705 -9.419 23.409 1.00 83.12 304 LEU A O 1
ATOM 2463 N N . LYS A 1 305 ? -3.238 -8.593 24.835 1.00 82.69 305 LYS A N 1
ATOM 2464 C CA . LYS A 1 305 ? -2.437 -7.432 25.263 1.00 82.69 305 LYS A CA 1
ATOM 2465 C C . LYS A 1 305 ? -1.443 -7.777 26.362 1.00 82.69 305 LYS A C 1
ATOM 2467 O O . LYS A 1 305 ? -0.423 -7.103 26.494 1.00 82.69 305 LYS A O 1
ATOM 2472 N N . GLU A 1 306 ? -1.727 -8.826 27.125 1.00 79.56 306 GLU A N 1
ATOM 2473 C CA . GLU A 1 306 ? -0.878 -9.286 28.214 1.00 79.56 306 GLU A CA 1
ATOM 2474 C C . GLU A 1 306 ? 0.232 -10.214 27.707 1.00 79.56 306 GLU A C 1
ATOM 2476 O O . GLU A 1 306 ? 0.025 -11.092 26.857 1.00 79.56 306 GLU A O 1
ATOM 2481 N N . THR A 1 307 ? 1.434 -10.027 28.258 1.00 72.94 307 THR A N 1
ATOM 2482 C CA . THR A 1 307 ? 2.596 -10.877 27.985 1.00 72.94 307 THR A CA 1
ATOM 2483 C C . THR A 1 307 ? 2.427 -12.207 28.723 1.00 72.94 307 THR A C 1
ATOM 2485 O O . THR A 1 307 ? 2.917 -12.383 29.834 1.00 72.94 307 THR A O 1
ATOM 2488 N N . SER A 1 308 ? 1.714 -13.150 28.109 1.00 73.19 308 SER A N 1
ATOM 2489 C CA . SER A 1 308 ? 1.558 -14.523 28.605 1.00 73.19 308 SER A CA 1
ATOM 2490 C C . SER A 1 308 ? 2.347 -15.508 27.739 1.00 73.19 308 SER A C 1
ATOM 2492 O O . SER A 1 308 ? 2.434 -15.331 26.523 1.00 73.19 308 SER A O 1
ATOM 2494 N N . GLN A 1 309 ? 2.871 -16.591 28.332 1.00 66.56 309 GLN A N 1
ATOM 2495 C CA . GLN A 1 309 ? 3.520 -17.675 27.571 1.00 66.56 309 GLN A CA 1
ATOM 2496 C C . GLN A 1 309 ? 2.577 -18.334 26.547 1.00 66.56 309 GLN A C 1
ATOM 2498 O O . GLN A 1 309 ? 3.040 -18.898 25.558 1.00 66.56 309 GLN A O 1
ATOM 2503 N N . SER A 1 310 ? 1.263 -18.215 26.756 1.00 75.69 310 SER A N 1
ATOM 2504 C CA . SER A 1 310 ? 0.219 -18.702 25.846 1.00 75.69 310 SER A CA 1
ATOM 2505 C C . SER A 1 310 ? -0.008 -17.815 24.613 1.00 75.69 310 SER A C 1
ATOM 2507 O O . SER A 1 310 ? -0.692 -18.235 23.682 1.00 75.69 310 SER A O 1
ATOM 2509 N N . ASN A 1 311 ? 0.567 -16.605 24.571 1.00 82.38 311 ASN A N 1
ATOM 2510 C CA . ASN A 1 311 ? 0.349 -15.642 23.496 1.00 82.38 311 ASN A CA 1
ATOM 2511 C C . ASN A 1 311 ? 1.566 -15.566 22.550 1.00 82.38 311 ASN A C 1
ATOM 2513 O O . ASN A 1 311 ? 2.521 -14.836 22.839 1.00 82.38 311 ASN A O 1
ATOM 2517 N N . PRO A 1 312 ? 1.554 -16.251 21.390 1.00 83.06 312 PRO A N 1
ATOM 2518 C CA . PRO A 1 312 ? 2.672 -16.215 20.446 1.00 83.06 312 PRO A CA 1
ATOM 2519 C C . PRO A 1 312 ? 2.887 -14.830 19.816 1.00 83.06 312 PRO A C 1
ATOM 2521 O O . PRO A 1 312 ? 4.002 -14.537 19.383 1.00 83.06 312 PRO A O 1
ATOM 2524 N N . PHE A 1 313 ? 1.877 -13.950 19.810 1.00 84.69 313 PHE A N 1
ATOM 2525 C CA . PHE A 1 313 ? 2.023 -12.589 19.285 1.00 84.69 313 PHE A CA 1
ATOM 2526 C C . PHE A 1 313 ? 2.957 -11.714 20.130 1.00 84.69 313 PHE A C 1
ATOM 2528 O O . PHE A 1 313 ? 3.521 -10.751 19.613 1.00 84.69 313 PHE A O 1
ATOM 2535 N N . SER A 1 314 ? 3.205 -12.090 21.390 1.00 84.25 314 SER A N 1
ATOM 2536 C CA . SER A 1 314 ? 4.179 -11.410 22.253 1.00 84.25 314 SER A CA 1
ATOM 2537 C C . SER A 1 314 ? 5.621 -11.470 21.726 1.00 84.25 314 SER A C 1
ATOM 2539 O O . SER A 1 314 ? 6.460 -10.661 22.119 1.00 84.25 314 SER A O 1
ATOM 2541 N N . ARG A 1 315 ? 5.915 -12.404 20.806 1.00 86.75 315 ARG A N 1
ATOM 2542 C CA . ARG A 1 315 ? 7.244 -12.595 20.197 1.00 86.75 315 ARG A CA 1
ATOM 2543 C C . ARG A 1 315 ? 7.527 -11.650 19.031 1.00 86.75 315 ARG A C 1
ATOM 2545 O O . ARG A 1 315 ? 8.649 -11.612 18.533 1.00 86.75 315 ARG A O 1
ATOM 2552 N N . VAL A 1 316 ? 6.522 -10.918 18.557 1.00 89.69 316 VAL A N 1
ATOM 2553 C CA . VAL A 1 316 ? 6.683 -10.000 17.431 1.00 89.69 316 VAL A CA 1
ATOM 2554 C C . VAL A 1 316 ? 7.509 -8.787 17.872 1.00 89.69 316 VAL A C 1
ATOM 2556 O O . VAL A 1 316 ? 7.271 -8.221 18.935 1.00 89.69 316 VAL A O 1
ATOM 2559 N N . TRP A 1 317 ? 8.473 -8.352 17.054 1.00 91.06 317 TRP A N 1
ATOM 2560 C CA . TRP A 1 317 ? 9.442 -7.311 17.441 1.00 91.06 317 TRP A CA 1
ATOM 2561 C C . TRP A 1 317 ? 8.786 -5.980 17.855 1.00 91.06 317 TRP A C 1
ATOM 2563 O O . TRP A 1 317 ? 9.274 -5.294 18.752 1.00 91.06 317 TRP A O 1
ATOM 2573 N N . TRP A 1 318 ? 7.652 -5.631 17.241 1.00 91.25 318 TRP A N 1
ATOM 2574 C CA . TRP A 1 318 ? 6.917 -4.396 17.515 1.00 91.25 318 TRP A CA 1
ATOM 2575 C C . TRP A 1 318 ? 5.913 -4.512 18.674 1.00 91.25 318 TRP A C 1
ATOM 2577 O O . TRP A 1 318 ? 5.259 -3.526 19.014 1.00 91.25 318 TRP A O 1
ATOM 2587 N N . TYR A 1 319 ? 5.798 -5.681 19.316 1.00 90.19 319 TYR A N 1
ATOM 2588 C CA . TYR A 1 319 ? 4.809 -5.941 20.367 1.00 90.19 319 TYR A CA 1
ATOM 2589 C C . TYR A 1 319 ? 4.934 -4.990 21.565 1.00 90.19 319 TYR A C 1
ATOM 2591 O O . TYR A 1 319 ? 3.934 -4.470 22.050 1.00 90.19 319 TYR A O 1
ATOM 2599 N N . ARG A 1 320 ? 6.161 -4.669 21.997 1.00 89.00 320 ARG A N 1
ATOM 2600 C CA . ARG A 1 320 ? 6.390 -3.721 23.106 1.00 89.00 320 ARG A CA 1
ATOM 2601 C C . ARG A 1 320 ? 5.863 -2.320 22.797 1.00 89.00 320 ARG A C 1
ATOM 2603 O O . ARG A 1 320 ? 5.266 -1.670 23.650 1.00 89.00 320 ARG A O 1
ATOM 2610 N N . LEU A 1 321 ? 6.068 -1.865 21.562 1.00 89.94 321 LEU A N 1
ATOM 2611 C CA . LEU A 1 321 ? 5.580 -0.566 21.107 1.00 89.94 321 LEU A CA 1
ATOM 2612 C C . LEU A 1 321 ? 4.047 -0.572 20.987 1.00 89.94 321 LEU A C 1
ATOM 2614 O O . LEU A 1 321 ? 3.395 0.404 21.348 1.00 89.94 321 LEU A O 1
ATOM 2618 N N . PHE A 1 322 ? 3.467 -1.693 20.550 1.00 90.00 322 PHE A N 1
ATOM 2619 C CA . PHE A 1 322 ? 2.021 -1.906 20.560 1.00 90.00 322 PHE A CA 1
ATOM 2620 C C . PHE A 1 322 ? 1.429 -1.814 21.974 1.00 90.00 322 PHE A C 1
ATOM 2622 O O . PHE A 1 322 ? 0.466 -1.074 22.167 1.00 90.00 322 PHE A O 1
ATOM 2629 N N . GLN A 1 323 ? 2.022 -2.495 22.961 1.00 88.31 323 GLN A N 1
ATOM 2630 C CA . GLN A 1 323 ? 1.568 -2.444 24.356 1.00 88.31 323 GLN A CA 1
ATOM 2631 C C . GLN A 1 323 ? 1.566 -1.011 24.893 1.00 88.31 323 GLN A C 1
ATOM 2633 O O . GLN A 1 323 ? 0.565 -0.577 25.451 1.00 88.31 323 GLN A O 1
ATOM 2638 N N . TYR A 1 324 ? 2.632 -0.246 24.634 1.00 89.50 324 TYR A N 1
ATOM 2639 C CA . TYR A 1 324 ? 2.712 1.165 25.022 1.00 89.50 324 TYR A CA 1
ATOM 2640 C C . TYR A 1 324 ? 1.584 2.016 24.414 1.00 89.50 324 TYR A C 1
ATOM 2642 O O . TYR A 1 324 ? 0.972 2.847 25.088 1.00 89.50 324 TYR A O 1
ATOM 2650 N N . PHE A 1 325 ? 1.258 1.812 23.135 1.00 87.31 325 PHE A N 1
ATOM 2651 C CA . PHE A 1 325 ? 0.177 2.565 22.498 1.00 87.31 325 PHE A CA 1
ATOM 2652 C C . PHE A 1 325 ? -1.223 2.120 22.956 1.00 87.31 325 PHE A C 1
ATOM 2654 O O . PHE A 1 325 ? -2.127 2.955 23.038 1.00 87.31 325 PHE A O 1
ATOM 2661 N N . GLU A 1 326 ? -1.424 0.850 23.297 1.00 89.00 326 GLU A N 1
ATOM 2662 C CA . GLU A 1 326 ? -2.741 0.290 23.638 1.00 89.00 326 GLU A CA 1
ATOM 2663 C C . GLU A 1 326 ? -3.002 0.114 25.146 1.00 89.00 326 GLU A C 1
ATOM 2665 O O . GLU A 1 326 ? -4.093 -0.323 25.506 1.00 89.00 326 GLU A O 1
ATOM 2670 N N . GLU A 1 327 ? -2.076 0.523 26.021 1.00 82.81 327 GLU A N 1
ATOM 2671 C CA . GLU A 1 327 ? -2.163 0.375 27.489 1.00 82.81 327 GLU A CA 1
ATOM 2672 C C . GLU A 1 327 ? -3.463 0.939 28.090 1.00 82.81 327 GLU A C 1
ATOM 2674 O O . GLU A 1 327 ? -4.071 0.340 28.970 1.00 82.81 327 GLU A O 1
ATOM 2679 N N . ASN A 1 328 ? -3.931 2.081 27.581 1.00 83.75 328 ASN A N 1
ATOM 2680 C CA . ASN A 1 328 ? -5.096 2.794 28.119 1.00 83.75 328 ASN A CA 1
ATOM 2681 C C . ASN A 1 328 ? -6.439 2.391 27.478 1.00 83.75 328 ASN A C 1
ATOM 2683 O O . ASN A 1 328 ? -7.447 3.068 27.692 1.00 83.75 328 ASN A O 1
ATOM 2687 N N . VAL A 1 329 ? -6.466 1.347 26.643 1.00 82.62 329 VAL A N 1
ATOM 2688 C CA . VAL A 1 329 ? -7.647 0.970 25.852 1.00 82.62 329 VAL A CA 1
ATOM 2689 C C . VAL A 1 329 ? -8.101 -0.433 26.243 1.00 82.62 329 VAL A C 1
ATOM 2691 O O . VAL A 1 329 ? -7.470 -1.411 25.866 1.00 82.62 329 VAL A O 1
ATOM 2694 N N . ASN A 1 330 ? -9.230 -0.556 26.939 1.00 66.06 330 ASN A N 1
ATOM 2695 C CA . ASN A 1 330 ? -9.702 -1.838 27.489 1.00 66.06 330 ASN A CA 1
ATOM 2696 C C . ASN A 1 330 ? -10.734 -2.566 26.604 1.00 66.06 330 ASN A C 1
ATOM 2698 O O . ASN A 1 330 ? -11.638 -3.220 27.115 1.00 66.06 330 ASN A O 1
ATOM 2702 N N . GLY A 1 331 ? -10.637 -2.443 25.275 1.00 73.38 331 GLY A N 1
ATOM 2703 C CA . GLY A 1 331 ? -11.517 -3.170 24.353 1.00 73.38 331 GLY A CA 1
ATOM 2704 C C . GLY A 1 331 ? -11.717 -2.496 22.997 1.00 73.38 331 GLY A C 1
ATOM 2705 O O . GLY A 1 331 ? -10.897 -1.695 22.540 1.00 73.38 331 GLY A O 1
ATOM 2706 N N . THR A 1 332 ? -12.828 -2.838 22.341 1.00 79.94 332 THR A N 1
ATOM 2707 C CA . THR A 1 332 ? -13.185 -2.295 21.022 1.00 79.94 332 THR A CA 1
ATOM 2708 C C . THR A 1 332 ? -13.578 -0.823 21.139 1.00 79.94 332 THR A C 1
ATOM 2710 O O . THR A 1 332 ? -14.420 -0.454 21.955 1.00 79.94 332 THR A O 1
ATOM 2713 N N . VAL A 1 333 ? -12.990 0.033 20.301 1.00 80.00 333 VAL A N 1
ATOM 2714 C CA . VAL A 1 333 ? -13.277 1.475 20.309 1.00 80.00 333 VAL A CA 1
ATOM 2715 C C . VAL A 1 333 ? -14.680 1.725 19.734 1.00 80.00 333 VAL A C 1
ATOM 2717 O O . VAL A 1 333 ? -14.946 1.316 18.599 1.00 80.00 333 VAL A O 1
ATOM 2720 N N . PRO A 1 334 ? -15.582 2.412 20.461 1.00 78.38 334 PRO A N 1
ATOM 2721 C CA . PRO A 1 334 ? -16.928 2.676 19.972 1.00 78.38 334 PRO A CA 1
ATOM 2722 C C . PRO A 1 334 ? -16.910 3.660 18.794 1.00 78.38 334 PRO A C 1
ATOM 2724 O O . PRO A 1 334 ? -16.169 4.647 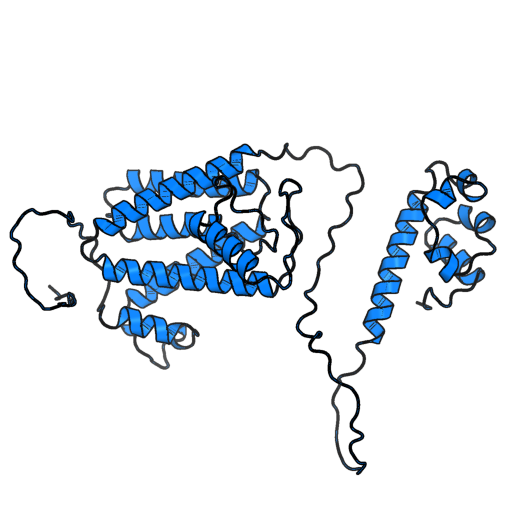18.782 1.00 78.38 334 PRO A O 1
ATOM 2727 N N . ARG A 1 335 ? -17.774 3.409 17.803 1.00 78.38 335 ARG A N 1
ATOM 2728 C CA . ARG A 1 335 ? -17.871 4.160 16.534 1.00 78.38 335 ARG A CA 1
ATOM 2729 C C . ARG A 1 335 ? -18.713 5.433 16.686 1.00 78.38 335 ARG A C 1
ATOM 2731 O O . ARG A 1 335 ? -19.690 5.633 15.970 1.00 78.38 335 ARG A O 1
ATOM 2738 N N . ASN A 1 336 ? -18.349 6.266 17.659 1.00 79.31 336 ASN A N 1
ATOM 2739 C CA . ASN A 1 336 ? -19.067 7.494 17.990 1.00 79.31 336 ASN A CA 1
ATOM 2740 C C . ASN A 1 336 ? -18.452 8.704 17.280 1.00 79.31 336 ASN A C 1
ATOM 2742 O O . ASN A 1 336 ? -17.247 8.958 17.382 1.00 79.31 336 ASN A O 1
ATOM 2746 N N . TYR A 1 337 ? -19.306 9.475 16.611 1.00 75.31 337 TYR A N 1
ATOM 2747 C CA . TYR A 1 337 ? -18.936 10.695 15.900 1.00 75.31 337 TYR A CA 1
ATOM 2748 C C . TYR A 1 337 ? -19.296 11.922 16.731 1.00 75.31 337 TYR A C 1
ATOM 2750 O O . TYR A 1 337 ? -20.379 11.988 17.311 1.00 75.31 337 TYR A O 1
ATOM 2758 N N . GLN A 1 338 ? -18.393 12.894 16.789 1.00 74.88 338 GLN A 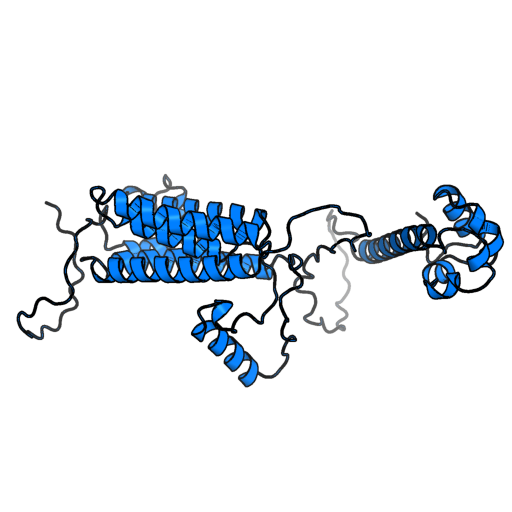N 1
ATOM 2759 C CA . GLN A 1 338 ? -18.613 14.179 17.439 1.00 74.88 338 GLN A CA 1
ATOM 2760 C C . GLN A 1 338 ? -18.114 15.284 16.509 1.00 74.88 338 GLN A C 1
ATOM 2762 O O . GLN A 1 338 ? -16.964 15.261 16.075 1.00 74.88 338 GLN A O 1
ATOM 2767 N N . LEU A 1 339 ? -18.971 16.266 16.208 1.00 66.75 339 LEU A N 1
ATOM 2768 C CA . LEU A 1 339 ? -18.530 17.439 15.458 1.00 66.75 339 LEU A CA 1
ATOM 2769 C C . LEU A 1 339 ? -17.481 18.214 16.280 1.00 66.75 339 LEU A C 1
ATOM 2771 O O . LEU A 1 339 ? -17.715 18.486 17.460 1.00 66.75 339 LEU A O 1
ATOM 2775 N N . PRO A 1 340 ? -16.347 18.610 15.672 1.00 55.62 340 PRO A N 1
ATOM 2776 C CA . PRO A 1 340 ? -15.263 19.301 16.369 1.00 55.62 340 PRO A CA 1
ATOM 2777 C C . PRO A 1 340 ? -15.641 20.713 16.846 1.00 55.62 340 PRO A C 1
ATOM 2779 O O . PRO A 1 340 ? -14.948 21.260 17.697 1.00 55.62 340 PRO A O 1
ATOM 2782 N N . PHE A 1 341 ? -16.745 21.283 16.351 1.00 49.62 341 PHE A N 1
ATOM 2783 C CA . PHE A 1 341 ? -17.241 22.605 16.731 1.00 49.62 341 PHE A CA 1
ATOM 2784 C C . PHE A 1 341 ? -18.665 22.532 17.290 1.00 49.62 341 PHE A C 1
ATOM 2786 O O . PHE A 1 341 ? -19.646 22.771 16.596 1.00 49.62 341 PHE A O 1
ATOM 2793 N N . SER A 1 342 ? -18.771 22.252 18.587 1.00 37.31 342 SER A N 1
ATOM 2794 C CA . SER A 1 342 ? -19.854 22.813 19.394 1.00 37.31 342 SER A CA 1
ATOM 2795 C C . SER A 1 342 ? -19.328 24.127 19.966 1.00 37.31 342 SER A C 1
ATOM 2797 O O . SER A 1 342 ? -18.471 24.105 20.847 1.00 37.31 342 SER A O 1
ATOM 2799 N N . TRP A 1 343 ? -19.832 25.263 19.481 1.00 37.09 343 TRP A N 1
ATOM 2800 C CA . TRP A 1 343 ? -19.699 26.569 20.136 1.00 37.09 343 TRP A CA 1
ATOM 2801 C C . TRP A 1 343 ? -20.406 26.538 21.503 1.00 37.09 343 TRP A C 1
ATOM 2803 O O . TRP A 1 343 ? -21.506 27.054 21.675 1.00 37.09 343 TRP A O 1
ATOM 2813 N N . ARG A 1 344 ? -19.793 25.897 22.498 1.00 39.31 344 ARG A N 1
ATOM 2814 C CA . ARG A 1 344 ? -20.145 26.074 23.906 1.00 39.31 344 ARG A CA 1
ATOM 2815 C C . ARG A 1 344 ? -18.871 26.237 24.709 1.00 39.31 344 ARG A C 1
ATOM 2817 O O . ARG A 1 344 ? -18.160 25.270 24.944 1.00 39.31 344 ARG A O 1
ATOM 2824 N N . GLY A 1 345 ? -18.646 27.481 25.119 1.00 38.78 345 GLY A N 1
ATOM 2825 C CA . GLY A 1 345 ? -17.902 27.834 26.319 1.00 38.78 345 GLY A CA 1
ATOM 2826 C C . GLY A 1 345 ? -16.417 27.522 26.277 1.00 38.78 345 GLY A C 1
ATOM 2827 O O . GLY A 1 345 ? -15.978 26.441 26.651 1.00 38.78 345 GLY A O 1
ATOM 2828 N N . PHE A 1 346 ? -15.640 28.540 25.929 1.00 38.25 346 PHE A N 1
ATOM 2829 C CA . PHE A 1 346 ? -14.257 28.693 26.349 1.00 38.25 346 PHE A CA 1
ATOM 2830 C C . PHE A 1 346 ? -14.184 28.598 27.887 1.00 38.25 346 PHE A C 1
ATOM 2832 O O . PHE A 1 346 ? -14.318 29.594 28.589 1.00 38.25 346 PHE A O 1
ATOM 2839 N N . GLN A 1 347 ? -14.019 27.390 28.428 1.00 32.78 347 GLN A N 1
ATOM 2840 C CA . GLN A 1 347 ? -13.557 27.185 29.796 1.00 32.78 347 GLN A CA 1
ATOM 2841 C C . GLN A 1 347 ? -12.219 26.465 29.744 1.00 32.78 347 GLN A C 1
ATOM 2843 O O . GLN A 1 347 ? -12.102 25.254 29.562 1.00 32.78 347 GLN A O 1
ATOM 2848 N N . TRP A 1 348 ? -11.193 27.294 29.876 1.00 37.00 348 TRP A N 1
ATOM 2849 C CA . TRP A 1 348 ? -9.815 26.934 30.124 1.00 37.00 348 TRP A CA 1
ATOM 2850 C C . TRP A 1 348 ? -9.742 26.068 31.388 1.00 37.00 348 TRP A C 1
ATOM 2852 O O . TRP A 1 348 ? -9.784 26.568 32.507 1.00 37.00 348 TRP A O 1
ATOM 2862 N N . SER A 1 349 ? -9.638 24.751 31.214 1.00 31.48 349 SER A N 1
ATOM 2863 C CA . SER A 1 349 ? -9.220 23.843 32.278 1.00 31.48 349 SER A CA 1
ATOM 2864 C C . SER A 1 349 ? -7.943 23.142 31.839 1.00 31.48 349 SER A C 1
ATOM 2866 O O . SER A 1 349 ? -7.926 22.331 30.913 1.00 31.48 349 SER A O 1
ATOM 2868 N N . ARG A 1 350 ? -6.843 23.507 32.502 1.00 40.00 350 ARG A N 1
ATOM 2869 C CA . ARG A 1 350 ? -5.582 22.764 32.502 1.00 40.00 350 ARG A CA 1
ATOM 2870 C C . ARG A 1 350 ? -5.827 21.385 33.122 1.00 40.00 350 ARG A C 1
ATOM 2872 O O . ARG A 1 350 ? -5.653 21.206 34.319 1.00 40.00 350 ARG A O 1
ATOM 2879 N N . SER A 1 351 ? -6.212 20.407 32.313 1.00 34.09 351 SER A N 1
ATOM 2880 C CA . SER A 1 351 ? -5.964 18.993 32.597 1.00 34.09 351 SER A CA 1
ATOM 2881 C C . SER A 1 351 ? -6.193 18.188 31.323 1.00 34.09 351 SER A C 1
ATOM 2883 O O . SER A 1 351 ? -7.316 18.085 30.831 1.00 34.09 351 SER A O 1
ATOM 2885 N N . VAL A 1 352 ? -5.122 17.620 30.767 1.00 40.34 352 VAL A N 1
ATOM 2886 C CA . VAL A 1 352 ? -5.221 16.605 29.713 1.00 40.34 352 VAL A CA 1
ATOM 2887 C C . VAL A 1 352 ? -5.780 15.342 30.371 1.00 40.34 352 VAL A C 1
ATOM 2889 O O . VAL A 1 352 ? -5.038 14.489 30.846 1.00 40.34 352 VAL A O 1
ATOM 2892 N N . LYS A 1 353 ? -7.110 15.243 30.458 1.00 36.41 353 LYS A N 1
ATOM 2893 C CA . LYS A 1 353 ? -7.787 14.008 30.858 1.00 36.41 353 LYS A CA 1
ATOM 2894 C C . LYS A 1 353 ? -7.795 13.058 29.666 1.00 36.41 353 LYS A C 1
ATOM 2896 O O . LYS A 1 353 ? -8.553 13.244 28.715 1.00 36.41 353 LYS A O 1
ATOM 2901 N N . TYR A 1 354 ? -6.959 12.025 29.734 1.00 40.31 354 TYR A N 1
ATOM 2902 C CA . TYR A 1 354 ? -7.133 10.827 28.923 1.00 40.31 354 TYR A CA 1
ATOM 2903 C C . TYR A 1 354 ? -8.541 10.277 29.172 1.00 40.31 354 TYR A C 1
ATOM 2905 O O . TYR A 1 354 ? -8.915 10.000 30.311 1.00 40.31 354 TYR A O 1
ATOM 2913 N N . SER A 1 355 ? -9.345 10.164 28.115 1.00 40.62 355 SER A N 1
ATOM 2914 C CA . SER A 1 355 ? -10.667 9.548 28.202 1.00 40.62 355 SER A CA 1
ATOM 2915 C C . SER A 1 355 ? -10.491 8.047 28.431 1.00 40.62 355 SER A C 1
ATOM 2917 O O . SER A 1 355 ? -10.257 7.304 27.478 1.00 40.62 355 SER A O 1
ATOM 2919 N N . ARG A 1 356 ? -10.579 7.607 29.692 1.00 40.19 356 ARG A N 1
ATOM 2920 C CA . ARG A 1 356 ? -10.851 6.204 30.019 1.00 40.19 356 ARG A CA 1
ATOM 2921 C C . ARG A 1 356 ? -12.208 5.838 29.418 1.00 40.19 356 ARG A C 1
ATOM 2923 O O . ARG A 1 356 ? -13.152 6.625 29.480 1.00 40.19 356 ARG A O 1
ATOM 2930 N N . LEU A 1 357 ? -12.272 4.673 28.784 1.00 45.31 357 LEU A N 1
ATOM 2931 C CA . LEU A 1 357 ? -13.538 4.043 28.435 1.00 45.31 357 LEU A CA 1
ATOM 2932 C C . LEU A 1 357 ? -14.135 3.528 29.747 1.00 45.31 357 LEU A C 1
ATOM 2934 O O . LEU A 1 357 ? -13.654 2.530 30.278 1.00 45.31 357 LEU A O 1
ATOM 2938 N N . ASP A 1 358 ? -15.118 4.245 30.286 1.00 37.44 358 ASP A N 1
ATOM 2939 C CA . ASP A 1 358 ? -15.958 3.712 31.354 1.00 37.44 358 ASP A CA 1
ATOM 2940 C C . ASP A 1 358 ? -16.952 2.733 30.720 1.00 37.44 358 ASP A C 1
ATOM 2942 O O . ASP A 1 358 ?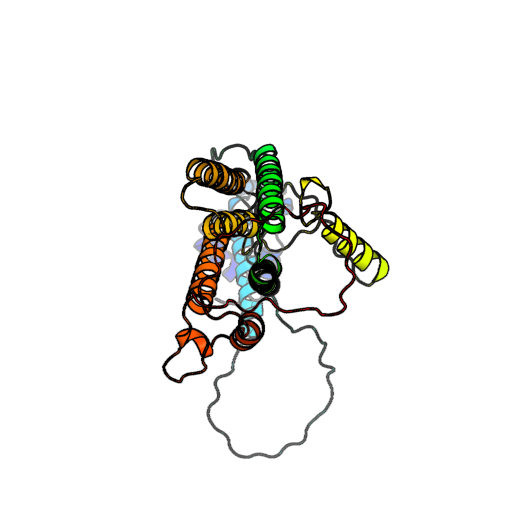 -17.682 3.082 29.788 1.00 37.44 358 ASP A O 1
ATOM 2946 N N . ASN A 1 359 ? -16.909 1.487 31.193 1.00 38.03 359 ASN A N 1
ATOM 2947 C CA . ASN A 1 359 ? -17.842 0.433 30.819 1.00 38.03 359 ASN A CA 1
ATOM 2948 C C . ASN A 1 359 ? -19.235 0.780 31.349 1.00 38.03 359 ASN A C 1
ATOM 2950 O O . ASN A 1 359 ? -19.394 1.020 32.548 1.00 38.03 359 ASN A O 1
ATOM 2954 N N . GLN A 1 360 ? -20.229 0.734 30.466 1.00 32.69 360 GLN A N 1
ATOM 2955 C CA . GLN A 1 360 ? -21.623 0.543 30.842 1.00 32.69 360 GLN A CA 1
ATOM 2956 C C . GLN A 1 360 ? -22.168 -0.672 30.105 1.00 32.69 360 GLN A C 1
ATOM 2958 O O . GLN A 1 360 ? -21.843 -0.806 28.900 1.00 32.69 360 GLN A O 1
#

pLDDT: mean 74.44, std 20.73, range [25.75, 96.81]